Protein AF-A0A4Q4TUN4-F1 (afdb_monomer)

Solvent-accessible surface area (backbone atoms only — not comparable to full-atom values): 19970 Å² total; per-residue (Å²): 132,84,86,67,54,77,66,56,53,52,61,71,44,42,62,59,50,47,44,41,49,64,74,66,60,51,56,68,68,56,56,40,50,57,34,39,76,73,72,47,83,67,53,70,68,58,51,54,49,49,34,57,73,71,55,59,55,88,67,78,50,59,69,56,22,44,50,48,48,52,51,46,56,54,33,49,74,71,75,37,90,78,86,52,69,51,74,90,37,79,55,54,69,69,61,51,50,54,45,26,69,74,56,44,90,70,50,71,63,55,49,56,60,69,76,46,93,72,78,79,66,86,71,83,87,70,88,65,75,79,73,53,70,68,76,78,48,53,77,89,50,47,81,83,48,84,73,73,84,47,38,68,57,41,13,53,57,42,45,76,76,50,74,65,93,45,95,63,45,38,36,54,41,24,43,34,48,72,68,46,65,63,70,62,21,55,52,40,50,48,45,52,51,52,51,30,52,61,68,64,67,50,63,44,72,82,34,63,70,57,32,49,51,51,50,52,51,51,48,69,43,40,80,70,44,87,42,66,47,51,56,41,39,70,64,75,40,78,59,41,54,51,37,34,41,51,54,26,46,21,20,51,75,69,70,34,61,72,57,26,55,42,20,45,76,31,66,34,62,55,75,42,77,36,78,44,84,95,68,82,44,76,38,33,42,54,58,51,46,56,51,59,65,71,66,60,76,76,78,76,78,76,80,74,81,77,76,80,80,84,82,82,91,87,78,83,87,79,79,85,84,80,81,82,87,81,84,90,131

Secondary structure (DSSP, 8-state):
-----HHHHHHHHHHHHHIIIIIS---HHHHHHHHHHTT----HHHHHHHHHHTT--SS--HHHHHHHHHHHHHHHHTT-----EETTEEPPHHHHHHHHHHHS---HHHHHHHS---------------S-HHHHS-TTTTGGGTT--SHHHHHHHHHHHS--SSTTHHHHHHHHHHH--SHHHHHHHHHHHHHHHHTT-S-TTT-HHHHHHHHHHHHHHHTT-TTHHHHHHHH--HHHHHHHHHHHHHHHHTT-HHHHHHHHHTT--TT-EEEETTTTEEEEHHHHHHHHHHTSPPPPP-PPPPPPPPPP-------PPPPPPPPP-

Nearest PDB structures (foldseek):
  7tcd-assembly1_A  TM=2.423E-01  e=6.055E+00  synthetic construct
  3aqm-assembly1_B  TM=1.919E-01  e=6.961E+00  Escherichia coli DH1

Sequence (329 aa):
MANLSIDDNWDLYREAIRHAYLTQEKPLKDIRAFLNDAGFTVTVAQLEYKLKQWKFRRNLNKQAATYIDYQVKKRKRNGKESDCVLSGVRLPPSKIQRAINRHSFVSTVDSLKMQQDISFTPSHHVDTNTLAVTSLLPSTIHPTLRDIRGPSQLAAAIGIQMPESYGGENLAIAEALIQGNGNTAKLAALRMLLFQISNNLVDVEYNKDRATTIFEAFRGMATSNHEWPLMLSAMRDPTSESIINKVFAAAVIHNQSDIAISMLKAGASPNQRILLTWYYQAVTAAEAAAVTVNSVPEPEPKPKPKDPPVSDPAAEPSTPARPPRQRSA

Radius of gyration: 36.08 Å; Cα contacts (8 Å, |Δi|>4): 282; chains: 1; bounding box: 123×38×126 Å

Structure (mmCIF, N/CA/C/O backbone):
data_AF-A0A4Q4TUN4-F1
#
_entry.id   AF-A0A4Q4TUN4-F1
#
loop_
_atom_site.group_PDB
_atom_site.id
_atom_site.type_symbol
_atom_site.label_atom_id
_atom_site.label_alt_id
_atom_site.label_comp_id
_atom_site.label_asym_id
_atom_site.label_entity_id
_atom_site.label_seq_id
_atom_site.pdbx_PDB_ins_code
_atom_site.Cartn_x
_atom_site.Cartn_y
_atom_site.Cartn_z
_atom_site.occupancy
_atom_site.B_iso_or_equiv
_atom_site.auth_seq_id
_atom_site.auth_comp_id
_atom_site.auth_asym_id
_atom_site.auth_atom_id
_atom_site.pdbx_PDB_model_num
ATOM 1 N N . MET A 1 1 ? 33.581 -0.071 -52.197 1.00 40.06 1 MET A N 1
ATOM 2 C CA . MET A 1 1 ? 32.654 0.053 -51.053 1.00 40.06 1 MET A CA 1
ATOM 3 C C . MET A 1 1 ? 32.701 1.499 -50.596 1.00 40.06 1 MET A C 1
ATO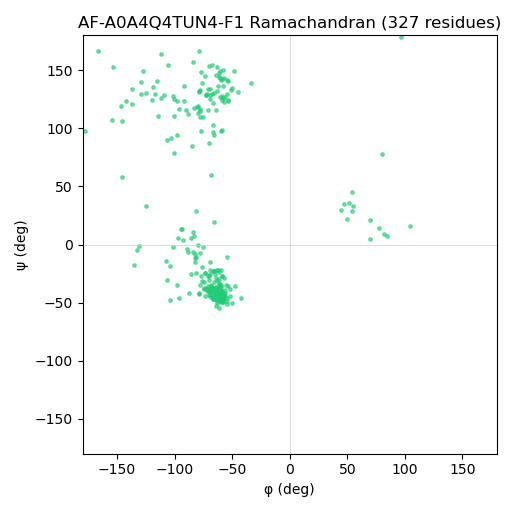M 5 O O . MET A 1 1 ? 33.800 2.006 -50.412 1.00 40.06 1 MET A O 1
ATOM 9 N N . ALA A 1 2 ? 31.564 2.195 -50.557 1.00 45.03 2 ALA A N 1
ATOM 10 C CA . ALA A 1 2 ? 31.529 3.609 -50.191 1.00 45.03 2 ALA A CA 1
ATOM 11 C C . ALA A 1 2 ? 31.862 3.768 -48.698 1.00 45.03 2 ALA A C 1
ATOM 13 O O . ALA A 1 2 ? 31.222 3.132 -47.864 1.00 45.03 2 ALA A O 1
ATOM 14 N N . ASN A 1 3 ? 32.861 4.594 -48.372 1.00 47.66 3 ASN A N 1
ATOM 15 C CA . ASN A 1 3 ? 33.121 5.033 -47.000 1.00 47.66 3 ASN A CA 1
ATOM 16 C C . ASN A 1 3 ? 31.989 5.982 -46.584 1.00 47.66 3 ASN A C 1
ATOM 18 O O . ASN A 1 3 ? 32.078 7.190 -46.795 1.00 47.66 3 ASN A O 1
ATOM 22 N N . LEU A 1 4 ? 30.901 5.415 -46.064 1.00 54.84 4 LEU A N 1
ATOM 23 C CA . LEU A 1 4 ? 29.835 6.162 -45.399 1.00 54.84 4 LEU A CA 1
ATOM 24 C C . LEU A 1 4 ? 30.409 6.887 -44.176 1.00 54.84 4 LEU A C 1
ATOM 26 O O . LEU A 1 4 ? 31.303 6.366 -43.500 1.00 54.84 4 LEU A O 1
ATOM 30 N N . SER A 1 5 ? 29.908 8.094 -43.904 1.00 66.31 5 SER A N 1
ATOM 31 C CA . SER A 1 5 ? 30.308 8.856 -42.723 1.00 66.31 5 SER A CA 1
ATOM 32 C C . SER A 1 5 ? 30.021 8.045 -41.456 1.00 66.31 5 SER A C 1
ATOM 34 O O . SER A 1 5 ? 29.085 7.245 -41.406 1.00 66.31 5 SER A O 1
ATOM 36 N N . ILE A 1 6 ? 30.814 8.248 -40.401 1.00 63.50 6 ILE A N 1
ATOM 37 C CA . ILE A 1 6 ? 30.640 7.543 -39.119 1.00 63.50 6 ILE A CA 1
ATOM 38 C C . ILE A 1 6 ? 29.208 7.707 -38.587 1.00 63.50 6 ILE A C 1
ATOM 40 O O . ILE A 1 6 ? 28.665 6.757 -38.025 1.00 63.50 6 ILE A O 1
ATOM 44 N N . ASP A 1 7 ? 28.584 8.871 -38.785 1.00 65.19 7 ASP A N 1
ATOM 45 C CA . ASP A 1 7 ? 27.197 9.106 -38.372 1.00 65.19 7 ASP A CA 1
ATOM 46 C C . ASP A 1 7 ? 26.159 8.420 -39.279 1.00 65.19 7 ASP A C 1
ATOM 48 O O . ASP A 1 7 ? 25.178 7.898 -38.750 1.00 65.19 7 ASP A O 1
ATOM 52 N N . ASP A 1 8 ? 26.419 8.275 -40.584 1.00 72.56 8 ASP A N 1
ATOM 53 C CA . ASP A 1 8 ? 25.537 7.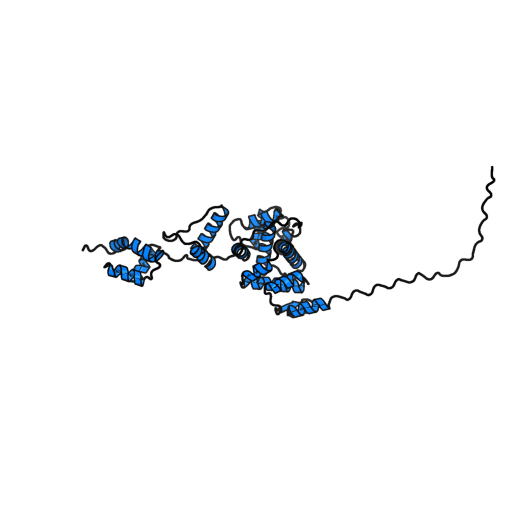533 -41.502 1.00 72.56 8 ASP A CA 1
ATOM 54 C C . ASP A 1 8 ? 25.466 6.042 -41.128 1.00 72.56 8 ASP A C 1
ATOM 56 O O . ASP A 1 8 ? 24.404 5.420 -41.178 1.00 72.56 8 ASP A O 1
ATOM 60 N N . ASN A 1 9 ? 26.588 5.466 -40.678 1.00 81.12 9 ASN A N 1
ATOM 61 C CA . ASN A 1 9 ? 26.630 4.086 -40.188 1.00 81.12 9 ASN A CA 1
ATOM 62 C C . ASN A 1 9 ? 25.821 3.905 -38.895 1.00 81.12 9 ASN A C 1
ATOM 64 O O . ASN A 1 9 ? 25.156 2.882 -38.714 1.00 81.12 9 ASN A O 1
ATOM 68 N N . TRP A 1 10 ? 25.840 4.888 -37.989 1.00 85.31 10 TRP A N 1
ATOM 69 C CA . TRP A 1 10 ? 25.040 4.819 -36.765 1.00 85.31 10 TRP A CA 1
ATOM 70 C C . TRP A 1 10 ? 23.542 4.817 -37.055 1.00 85.31 10 TRP A C 1
ATOM 72 O O . TRP A 1 10 ? 22.818 4.078 -36.387 1.00 85.31 10 TRP A O 1
ATOM 82 N N . ASP A 1 11 ? 23.087 5.604 -38.030 1.00 83.94 11 ASP A N 1
ATOM 83 C CA . ASP A 1 11 ? 21.680 5.638 -38.430 1.00 83.94 11 ASP A CA 1
ATOM 84 C C . ASP A 1 11 ? 21.266 4.375 -39.194 1.00 83.94 11 ASP A C 1
ATOM 86 O O . ASP A 1 11 ? 20.199 3.825 -38.910 1.00 83.94 11 ASP A O 1
ATOM 90 N N . LEU A 1 12 ? 22.139 3.841 -40.058 1.00 86.69 12 LEU A N 1
ATOM 91 C CA . LEU A 1 12 ? 21.913 2.579 -40.770 1.00 86.69 12 LEU A CA 1
ATOM 92 C C . LEU A 1 12 ? 21.674 1.405 -39.806 1.00 86.69 12 LEU A C 1
ATOM 94 O O . LEU 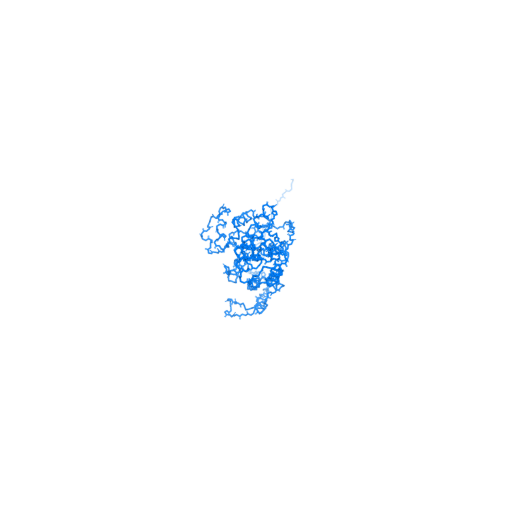A 1 12 ? 20.727 0.636 -39.971 1.00 86.69 12 LEU A O 1
ATOM 98 N N . TYR A 1 13 ? 22.507 1.278 -38.768 1.00 88.12 13 TYR A N 1
ATOM 99 C CA . TYR A 1 13 ? 22.409 0.180 -37.801 1.00 88.12 13 TYR A CA 1
ATOM 100 C C . TYR A 1 13 ? 21.494 0.477 -36.608 1.00 88.12 13 TYR A C 1
ATOM 102 O O . TYR A 1 13 ? 21.267 -0.410 -35.781 1.00 88.12 13 TYR A O 1
ATOM 110 N N . ARG A 1 14 ? 20.935 1.689 -36.496 1.00 87.88 14 ARG A N 1
ATOM 111 C CA . ARG A 1 14 ? 20.157 2.124 -35.326 1.00 87.88 14 ARG A CA 1
ATOM 112 C C . ARG A 1 14 ? 19.012 1.177 -34.986 1.00 87.88 14 ARG A C 1
ATOM 114 O O . ARG A 1 14 ? 18.838 0.825 -33.819 1.00 87.88 14 ARG A O 1
ATOM 121 N N . GLU A 1 15 ? 18.245 0.752 -35.987 1.00 85.44 15 GLU A N 1
ATOM 122 C CA . GLU A 1 15 ? 17.080 -0.116 -35.781 1.00 85.44 15 GLU A CA 1
ATOM 123 C C . GLU A 1 15 ? 17.485 -1.562 -35.464 1.00 85.44 15 GLU A C 1
ATOM 125 O O . GLU A 1 15 ? 16.914 -2.188 -34.569 1.00 85.44 15 GLU A O 1
ATOM 130 N N . ALA A 1 16 ? 18.541 -2.067 -36.107 1.00 87.25 16 ALA A N 1
ATOM 131 C CA . ALA A 1 16 ? 19.109 -3.377 -35.794 1.00 87.25 16 ALA A CA 1
ATOM 132 C C . ALA A 1 16 ? 19.641 -3.424 -34.350 1.00 87.25 16 ALA A C 1
ATOM 134 O O . ALA A 1 16 ? 19.342 -4.359 -33.601 1.00 87.25 16 ALA A O 1
ATOM 135 N N . ILE A 1 17 ? 20.355 -2.374 -33.925 1.00 90.00 17 ILE A N 1
ATOM 136 C CA . ILE A 1 17 ? 20.823 -2.202 -32.545 1.00 90.00 17 ILE A CA 1
ATOM 137 C C . ILE A 1 17 ? 19.628 -2.114 -31.595 1.00 90.00 17 ILE A C 1
ATOM 139 O O . ILE A 1 17 ? 19.641 -2.766 -30.552 1.00 90.00 17 ILE A O 1
ATOM 143 N N . ARG A 1 18 ? 18.573 -1.361 -31.943 1.00 87.69 18 ARG A N 1
ATOM 144 C CA . ARG A 1 18 ? 17.351 -1.249 -31.132 1.00 87.69 18 ARG A CA 1
ATOM 145 C C . ARG A 1 18 ? 16.706 -2.614 -30.904 1.00 87.69 18 ARG A C 1
ATOM 147 O O . ARG A 1 18 ? 16.430 -2.964 -29.757 1.00 87.69 18 ARG A O 1
ATOM 154 N N . HIS A 1 19 ? 16.510 -3.394 -31.965 1.00 85.50 19 HIS A N 1
ATOM 155 C CA . HIS A 1 19 ? 15.894 -4.716 -31.889 1.00 85.50 19 HIS A CA 1
ATOM 156 C C . HIS A 1 19 ? 16.757 -5.711 -31.093 1.00 85.50 19 HIS A C 1
ATOM 158 O O . HIS A 1 19 ? 16.263 -6.378 -30.180 1.00 85.50 19 HIS A O 1
ATOM 164 N N . ALA A 1 20 ? 18.063 -5.769 -31.366 1.00 86.88 20 ALA A N 1
ATOM 165 C CA . ALA A 1 20 ? 18.985 -6.637 -30.633 1.00 86.88 20 ALA A CA 1
ATOM 166 C C . ALA A 1 20 ? 19.083 -6.253 -29.144 1.00 86.88 20 ALA A C 1
ATOM 168 O O . ALA A 1 20 ? 19.130 -7.120 -28.268 1.00 86.88 20 ALA A O 1
ATOM 169 N N . TYR A 1 21 ? 19.076 -4.951 -28.844 1.00 87.56 21 TYR A N 1
ATOM 170 C CA . TYR A 1 21 ? 19.228 -4.444 -27.488 1.00 87.56 21 TYR A CA 1
ATOM 171 C C . TYR A 1 21 ? 17.944 -4.526 -26.656 1.00 87.56 21 TYR A C 1
ATOM 173 O O . TYR A 1 21 ? 18.035 -4.860 -25.476 1.00 87.56 21 TYR A O 1
ATOM 181 N N . LEU A 1 22 ? 16.774 -4.200 -27.211 1.00 84.50 22 LEU A N 1
ATOM 182 C CA . LEU A 1 22 ? 15.520 -4.108 -26.449 1.00 84.50 22 LEU A CA 1
ATOM 183 C C . LEU A 1 22 ? 14.653 -5.366 -26.544 1.00 84.50 22 LEU A C 1
ATOM 185 O O . LEU A 1 22 ? 14.008 -5.710 -25.558 1.00 84.50 22 LEU A O 1
ATOM 189 N N . THR A 1 23 ? 14.640 -6.040 -27.698 1.00 81.94 23 THR A N 1
ATOM 190 C CA . THR A 1 23 ? 13.750 -7.183 -27.966 1.00 81.94 23 THR A CA 1
ATOM 191 C C . THR A 1 23 ? 14.446 -8.514 -27.703 1.00 81.94 23 THR A C 1
ATOM 193 O O . THR A 1 23 ? 13.885 -9.380 -27.045 1.00 81.94 23 THR A O 1
ATOM 196 N N . GLN A 1 24 ? 15.684 -8.673 -28.184 1.00 83.19 24 GLN A N 1
ATOM 197 C CA . GLN A 1 24 ? 16.470 -9.903 -27.991 1.00 83.19 24 GLN A CA 1
ATOM 198 C C . GLN A 1 24 ? 17.289 -9.899 -26.688 1.00 83.19 24 GLN A C 1
ATOM 200 O O . GLN A 1 24 ? 17.941 -10.887 -26.375 1.00 83.19 24 GLN A O 1
ATOM 205 N N . GLU A 1 25 ? 17.306 -8.775 -25.961 1.00 83.31 25 GLU A N 1
ATOM 206 C CA . GLU A 1 25 ? 18.058 -8.553 -24.714 1.00 83.31 25 GLU A CA 1
ATOM 207 C C . GLU A 1 25 ? 19.562 -8.944 -24.764 1.00 83.31 25 GLU A C 1
ATOM 209 O O . GLU A 1 25 ? 20.207 -9.078 -23.721 1.00 83.31 25 GLU A O 1
ATOM 214 N N . LYS A 1 26 ? 20.176 -9.009 -25.958 1.00 86.31 26 LYS A N 1
ATOM 215 C CA . LYS A 1 26 ? 21.571 -9.453 -26.164 1.00 86.31 26 LYS A CA 1
ATOM 216 C C . LYS A 1 26 ? 22.593 -8.597 -25.407 1.00 86.31 26 LYS A C 1
ATOM 218 O O . LYS A 1 26 ? 22.427 -7.376 -25.347 1.00 86.31 26 LYS A O 1
ATOM 223 N N . PRO A 1 27 ? 23.662 -9.167 -24.831 1.00 90.31 27 PRO A N 1
ATOM 224 C CA . PRO A 1 27 ? 24.691 -8.373 -24.170 1.00 90.31 27 PRO A CA 1
ATOM 225 C C . PRO A 1 27 ? 25.400 -7.450 -25.174 1.00 90.31 27 PRO A C 1
ATOM 227 O O . PRO A 1 27 ? 25.505 -7.745 -26.362 1.00 90.31 27 PRO A O 1
ATOM 230 N N . LEU A 1 28 ? 25.928 -6.321 -24.688 1.00 89.69 28 LEU A N 1
ATOM 231 C CA . LEU A 1 28 ? 26.588 -5.316 -25.538 1.00 89.69 28 LEU A CA 1
ATOM 232 C C . LEU A 1 28 ? 27.788 -5.879 -26.316 1.00 89.69 28 LEU A C 1
ATOM 234 O O . LEU A 1 28 ? 28.109 -5.380 -27.391 1.00 89.69 28 LEU A O 1
ATOM 238 N N . LYS A 1 29 ? 28.432 -6.928 -25.788 1.00 90.25 29 LYS A N 1
ATOM 239 C CA . LYS A 1 29 ? 29.529 -7.640 -26.456 1.00 90.25 29 LYS A CA 1
ATOM 240 C C . LYS A 1 29 ? 29.068 -8.324 -27.747 1.00 90.25 29 LYS A C 1
ATOM 242 O O . LYS A 1 29 ? 29.757 -8.205 -28.753 1.00 90.25 29 LYS A O 1
ATOM 247 N N . ASP A 1 30 ? 27.891 -8.940 -27.738 1.00 89.56 30 ASP A N 1
ATOM 248 C CA . ASP A 1 30 ? 27.343 -9.650 -28.900 1.00 89.56 30 ASP A CA 1
ATOM 249 C C . ASP A 1 30 ? 26.839 -8.665 -29.955 1.00 89.56 30 ASP A C 1
ATOM 251 O O . ASP A 1 30 ? 27.023 -8.878 -31.149 1.00 89.56 30 ASP A O 1
ATOM 255 N N . ILE A 1 31 ? 26.249 -7.546 -29.519 1.00 89.62 31 ILE A N 1
ATOM 256 C CA . ILE A 1 31 ? 25.855 -6.456 -30.424 1.00 89.62 31 ILE A CA 1
ATOM 257 C C . ILE A 1 31 ? 27.099 -5.856 -31.086 1.00 89.62 31 ILE A C 1
ATOM 259 O O . ILE A 1 31 ? 27.094 -5.593 -32.282 1.00 89.62 31 ILE A O 1
ATOM 263 N N . ARG A 1 32 ? 28.187 -5.683 -30.331 1.00 91.25 32 ARG A N 1
ATOM 264 C CA . ARG A 1 32 ? 29.468 -5.229 -30.877 1.00 91.25 32 ARG A CA 1
ATOM 265 C C . ARG A 1 32 ? 30.053 -6.225 -31.879 1.00 91.25 32 ARG A C 1
ATOM 267 O O . ARG A 1 32 ? 30.520 -5.786 -32.920 1.00 91.25 32 ARG A O 1
ATOM 274 N N . ALA A 1 33 ? 30.046 -7.523 -31.573 1.00 88.69 33 ALA A N 1
ATOM 275 C CA . ALA A 1 33 ? 30.522 -8.552 -32.498 1.00 88.69 33 ALA A CA 1
ATOM 276 C C . ALA A 1 33 ? 29.739 -8.496 -33.818 1.00 88.69 33 ALA A C 1
ATOM 278 O O . ALA A 1 33 ? 30.341 -8.356 -34.873 1.00 88.69 33 ALA A O 1
ATOM 279 N N . PHE A 1 34 ? 28.407 -8.425 -33.734 1.00 88.44 34 PHE A N 1
ATOM 280 C CA . PHE A 1 34 ? 27.531 -8.259 -34.894 1.00 88.44 34 PHE A CA 1
ATOM 281 C C . PHE A 1 34 ? 27.854 -7.010 -35.736 1.00 88.44 34 PHE A C 1
ATOM 283 O O . PHE A 1 34 ? 27.854 -7.080 -36.961 1.00 88.44 34 PHE A O 1
ATOM 290 N N . LEU A 1 35 ? 28.148 -5.868 -35.102 1.00 87.00 35 LEU A N 1
ATOM 291 C CA . LEU A 1 35 ? 28.524 -4.643 -35.821 1.00 87.00 35 LEU A CA 1
ATOM 292 C C . LEU A 1 35 ? 29.920 -4.746 -36.453 1.00 87.00 35 LEU A C 1
ATOM 294 O O . LEU A 1 35 ? 30.104 -4.297 -37.582 1.00 87.00 35 LEU A O 1
ATOM 298 N N . ASN A 1 36 ? 30.878 -5.376 -35.767 1.00 87.56 36 ASN A N 1
ATOM 299 C CA . ASN A 1 36 ? 32.221 -5.610 -36.302 1.00 87.56 36 ASN A CA 1
ATOM 300 C C . ASN A 1 36 ? 32.185 -6.543 -37.523 1.00 87.56 36 ASN A C 1
ATOM 302 O O . ASN A 1 36 ? 32.849 -6.256 -38.516 1.00 87.56 36 ASN A O 1
ATOM 306 N N . ASP A 1 37 ? 31.388 -7.614 -37.469 1.00 86.44 37 ASP A N 1
ATOM 307 C CA . ASP A 1 37 ? 31.212 -8.564 -38.576 1.00 86.44 37 ASP A CA 1
ATOM 308 C C . ASP A 1 37 ? 30.592 -7.886 -39.809 1.00 86.44 37 ASP A C 1
ATOM 310 O O . ASP A 1 37 ? 30.897 -8.238 -40.946 1.00 86.44 37 ASP A O 1
ATOM 314 N N . ALA A 1 38 ? 29.768 -6.857 -39.590 1.00 82.81 38 ALA A N 1
ATOM 315 C CA . ALA A 1 38 ? 29.188 -6.016 -40.634 1.00 82.81 38 ALA A CA 1
ATOM 316 C C . ALA A 1 38 ? 30.127 -4.885 -41.120 1.00 82.81 38 ALA A C 1
ATOM 318 O O . ALA A 1 38 ? 29.710 -4.016 -41.888 1.00 82.81 38 ALA A O 1
ATOM 319 N N . GLY A 1 39 ? 31.389 -4.869 -40.673 1.00 83.69 39 GLY A N 1
ATOM 320 C CA . GLY A 1 39 ? 32.400 -3.879 -41.060 1.00 83.69 39 GLY A CA 1
ATOM 321 C C . GLY A 1 39 ? 32.334 -2.552 -40.292 1.00 83.69 39 GLY A C 1
ATOM 322 O O . GLY A 1 39 ? 33.035 -1.607 -40.653 1.00 83.69 39 GLY A O 1
ATOM 323 N N . PHE A 1 40 ? 31.523 -2.459 -39.232 1.00 85.81 40 PHE A N 1
ATOM 324 C CA . PHE A 1 40 ? 31.387 -1.267 -38.394 1.00 85.81 40 PHE A CA 1
ATOM 325 C C . PHE A 1 40 ? 32.059 -1.450 -37.028 1.00 85.81 40 PHE A C 1
ATOM 327 O O . PHE A 1 40 ? 31.451 -1.882 -36.046 1.00 85.81 40 PHE A O 1
ATOM 334 N N . THR A 1 41 ? 33.339 -1.086 -36.958 1.00 86.50 41 THR A N 1
ATOM 335 C CA . THR A 1 41 ? 34.141 -1.246 -35.741 1.00 86.50 41 THR A CA 1
ATOM 336 C C . THR A 1 41 ? 33.783 -0.203 -34.686 1.00 86.50 41 THR A C 1
ATOM 338 O O . THR A 1 41 ? 34.137 0.969 -34.809 1.00 86.50 41 THR A O 1
ATOM 341 N N . VAL A 1 42 ? 33.139 -0.641 -33.601 1.00 87.62 42 VAL A 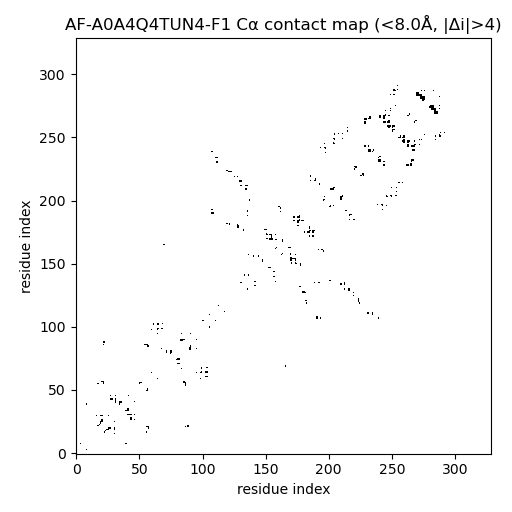N 1
ATOM 342 C CA . VAL A 1 42 ? 32.776 0.222 -32.465 1.00 87.62 42 VAL A CA 1
ATOM 343 C C . VAL A 1 42 ? 33.258 -0.330 -31.130 1.00 87.62 42 VAL A C 1
ATOM 345 O O . VAL A 1 42 ? 33.362 -1.540 -30.906 1.00 87.62 42 VAL A O 1
ATOM 348 N N . THR A 1 43 ? 33.556 0.576 -30.203 1.00 89.44 43 THR A N 1
ATOM 349 C CA . THR A 1 43 ? 33.838 0.228 -28.806 1.00 89.44 43 THR A CA 1
ATOM 350 C C . THR A 1 43 ? 32.543 0.086 -28.006 1.00 89.44 43 THR A C 1
ATOM 352 O O . THR A 1 43 ? 31.512 0.672 -28.340 1.00 89.44 43 THR A O 1
ATOM 355 N N . VAL A 1 44 ? 32.597 -0.660 -26.898 1.00 88.00 44 VAL A N 1
ATOM 356 C CA . VAL A 1 44 ? 31.446 -0.795 -25.986 1.00 88.00 44 VAL A CA 1
ATOM 357 C C . VAL A 1 44 ? 31.028 0.572 -25.431 1.00 88.00 44 VAL A C 1
ATOM 359 O O . VAL A 1 44 ? 29.841 0.868 -25.395 1.00 88.00 44 VAL A O 1
ATOM 362 N N . ALA A 1 45 ? 31.989 1.442 -25.102 1.00 88.06 45 ALA A N 1
ATOM 363 C CA . ALA A 1 45 ? 31.717 2.789 -24.596 1.00 88.06 45 ALA A CA 1
ATOM 364 C C . ALA A 1 45 ? 30.983 3.676 -25.620 1.00 88.06 45 ALA A C 1
ATOM 366 O O . ALA A 1 45 ? 30.057 4.403 -25.262 1.00 88.06 45 ALA A O 1
ATOM 367 N N . GLN A 1 46 ? 31.346 3.595 -26.906 1.00 89.00 46 GLN A N 1
ATOM 368 C CA . GLN A 1 46 ? 30.630 4.310 -27.971 1.00 89.00 46 GLN A CA 1
ATOM 369 C C . GLN A 1 46 ? 29.200 3.788 -28.141 1.00 89.00 46 GLN A C 1
ATOM 371 O O . GLN A 1 46 ? 28.270 4.582 -28.292 1.00 89.00 46 GLN A O 1
ATOM 376 N N . LEU A 1 47 ? 29.013 2.466 -28.068 1.00 89.12 47 LEU A N 1
ATOM 377 C CA . LEU A 1 47 ? 27.690 1.848 -28.123 1.00 89.12 47 LEU A CA 1
ATOM 378 C C . LEU A 1 47 ? 26.826 2.280 -26.927 1.00 89.12 47 LEU A C 1
ATOM 380 O O . LEU A 1 47 ? 25.687 2.698 -27.117 1.00 89.12 47 LEU A O 1
ATOM 384 N N . GLU A 1 48 ? 27.366 2.267 -25.706 1.00 89.06 48 GLU A N 1
ATOM 385 C CA . GLU A 1 48 ? 26.682 2.766 -24.503 1.00 89.06 48 GLU A CA 1
ATOM 386 C C . GLU A 1 48 ? 26.303 4.245 -24.623 1.00 89.06 48 GLU A C 1
ATOM 388 O O . GLU A 1 48 ? 25.179 4.633 -24.288 1.00 89.06 48 GLU A O 1
ATOM 393 N N . TYR A 1 49 ? 27.215 5.070 -25.145 1.00 90.62 49 TYR A N 1
ATOM 394 C CA . TYR A 1 49 ? 26.956 6.483 -25.390 1.00 90.62 49 TYR A CA 1
ATOM 395 C C . TYR A 1 49 ? 25.798 6.679 -26.375 1.00 90.62 49 TYR A C 1
ATOM 397 O O . TYR A 1 49 ? 24.861 7.419 -26.068 1.00 90.62 49 TYR A O 1
ATOM 405 N N . LYS A 1 50 ? 25.798 5.982 -27.520 1.00 89.94 50 LYS A N 1
ATOM 406 C CA . LYS A 1 50 ? 24.714 6.080 -28.512 1.00 89.94 50 LYS A CA 1
ATOM 407 C C . LYS A 1 50 ? 23.389 5.533 -27.968 1.00 89.94 50 LYS A C 1
ATOM 409 O O . LYS A 1 50 ? 22.365 6.187 -28.139 1.00 89.94 50 LYS A O 1
ATOM 414 N N . LEU A 1 51 ? 23.389 4.435 -27.205 1.00 89.94 51 LEU A N 1
ATOM 415 C CA . LEU A 1 51 ? 22.186 3.937 -26.515 1.00 89.94 51 LEU A CA 1
ATOM 416 C C . LEU A 1 51 ? 21.605 4.974 -25.538 1.00 89.94 51 LEU A C 1
ATOM 418 O O . LEU A 1 51 ? 20.385 5.158 -25.476 1.00 89.94 51 LEU A O 1
ATOM 422 N N . LYS A 1 52 ? 22.466 5.698 -24.809 1.00 87.31 52 LYS A N 1
ATOM 423 C CA . LYS A 1 52 ? 22.059 6.792 -23.916 1.00 87.31 52 LYS A CA 1
ATOM 424 C C . LYS A 1 52 ? 21.490 7.980 -24.696 1.00 87.31 52 LYS A C 1
ATOM 426 O O . LYS A 1 52 ? 20.433 8.483 -24.311 1.00 87.31 52 LYS A O 1
ATOM 431 N N . GLN A 1 53 ? 22.148 8.391 -25.783 1.00 87.62 53 GLN A N 1
ATOM 432 C CA . GLN A 1 53 ? 21.694 9.469 -26.674 1.00 87.62 53 GLN A CA 1
ATOM 433 C C . GLN A 1 53 ? 20.327 9.152 -27.293 1.00 87.62 53 GLN A C 1
ATOM 435 O O . GLN A 1 53 ? 19.410 9.968 -27.236 1.00 87.62 53 GLN A O 1
ATOM 440 N N . TRP A 1 54 ? 20.139 7.926 -27.784 1.00 88.06 54 TRP A N 1
ATOM 441 C CA . TRP A 1 54 ? 18.869 7.454 -28.341 1.00 88.06 54 TRP A CA 1
ATOM 442 C C . TRP A 1 54 ? 17.801 7.142 -27.287 1.00 88.06 54 TRP A C 1
ATOM 444 O O . TRP A 1 54 ? 16.673 6.793 -27.637 1.00 88.06 54 TRP A O 1
ATOM 454 N N . LYS A 1 55 ? 18.129 7.273 -25.994 1.00 85.12 55 LYS A N 1
ATOM 455 C CA . LYS A 1 55 ? 17.248 6.965 -24.858 1.00 85.12 55 LYS A CA 1
ATOM 456 C C . LYS A 1 55 ? 16.700 5.530 -24.912 1.00 85.12 55 LYS A C 1
ATOM 458 O O . LYS A 1 55 ? 15.580 5.269 -24.465 1.00 85.12 55 LYS A O 1
ATOM 463 N N . PHE A 1 56 ? 17.487 4.586 -25.428 1.00 86.94 56 PHE A N 1
ATOM 464 C CA . PHE A 1 56 ? 17.152 3.165 -25.412 1.00 86.94 56 PHE A CA 1
ATOM 465 C C . PHE A 1 56 ? 17.426 2.609 -24.019 1.00 86.94 56 PHE A C 1
ATOM 467 O O . PHE A 1 56 ? 18.569 2.515 -23.577 1.00 86.94 56 PHE A O 1
ATOM 474 N N . ARG A 1 57 ? 16.357 2.278 -23.291 1.00 81.38 57 ARG A N 1
ATOM 475 C CA . ARG A 1 57 ? 16.436 1.785 -21.915 1.00 81.38 57 ARG A CA 1
ATOM 476 C C . ARG A 1 57 ? 15.717 0.450 -21.808 1.00 81.38 57 ARG A C 1
ATOM 478 O O . ARG A 1 57 ? 14.564 0.336 -22.200 1.00 81.38 57 ARG A O 1
ATOM 485 N N . ARG A 1 58 ? 16.384 -0.542 -21.213 1.00 78.25 58 ARG A N 1
ATOM 486 C CA . ARG A 1 58 ? 15.778 -1.853 -20.903 1.00 78.25 58 ARG A CA 1
ATOM 487 C C . ARG A 1 58 ? 14.891 -1.823 -19.669 1.00 78.25 58 ARG A C 1
ATOM 489 O O . ARG A 1 58 ? 13.901 -2.546 -19.587 1.00 78.25 58 ARG A O 1
ATOM 496 N N . ASN A 1 59 ? 15.302 -1.013 -18.698 1.00 76.69 59 ASN A N 1
ATOM 497 C CA . ASN A 1 59 ? 14.748 -1.013 -17.358 1.00 76.69 59 ASN A CA 1
ATOM 498 C C . ASN A 1 59 ? 14.061 0.316 -17.065 1.00 76.69 59 ASN A C 1
ATOM 500 O O . ASN A 1 59 ? 14.555 1.391 -17.421 1.00 76.69 59 ASN A O 1
ATOM 504 N N . LEU A 1 60 ? 12.934 0.218 -16.369 1.00 77.81 60 LEU A N 1
ATOM 505 C CA . LEU A 1 60 ? 12.256 1.359 -15.778 1.00 77.81 60 LEU A CA 1
ATOM 506 C C . LEU A 1 60 ? 13.072 1.848 -14.580 1.00 77.81 60 LEU A C 1
ATOM 508 O O . LEU A 1 60 ? 13.463 1.057 -13.723 1.00 77.81 60 LEU A O 1
ATOM 512 N N . ASN A 1 61 ? 13.345 3.151 -14.532 1.00 79.88 61 ASN A N 1
ATOM 513 C CA . ASN A 1 61 ? 13.903 3.773 -13.335 1.00 79.88 61 ASN A CA 1
ATOM 514 C C . ASN A 1 61 ? 12.789 4.000 -12.295 1.00 79.88 61 ASN A C 1
ATOM 516 O O . ASN A 1 61 ? 11.606 3.931 -12.631 1.00 79.88 61 ASN A O 1
ATOM 520 N N . LYS A 1 62 ? 13.162 4.301 -11.043 1.00 74.94 62 LYS A N 1
ATOM 521 C CA . LYS A 1 62 ? 12.211 4.512 -9.935 1.00 74.94 62 LYS A CA 1
ATOM 522 C C . LYS A 1 62 ? 11.093 5.495 -10.306 1.00 74.94 62 LYS A C 1
ATOM 524 O O . LYS A 1 62 ? 9.925 5.157 -10.185 1.00 74.94 62 LYS A O 1
ATOM 529 N N . GLN A 1 63 ? 11.449 6.668 -10.833 1.00 74.56 63 GLN A N 1
ATOM 530 C CA . GLN A 1 63 ? 10.485 7.709 -11.216 1.00 74.56 63 GLN A CA 1
ATOM 531 C C . GLN A 1 63 ? 9.509 7.247 -12.311 1.00 74.56 63 GLN A C 1
ATOM 533 O O . GLN A 1 63 ? 8.308 7.471 -12.189 1.00 74.56 63 GLN A O 1
ATOM 538 N N . ALA A 1 64 ? 9.996 6.572 -13.358 1.00 78.75 64 ALA A N 1
ATOM 539 C CA . ALA A 1 64 ? 9.145 6.050 -14.424 1.00 78.75 64 ALA A CA 1
ATOM 540 C C . ALA A 1 64 ? 8.247 4.912 -13.926 1.00 78.75 64 ALA A C 1
ATOM 542 O O . ALA A 1 64 ? 7.084 4.861 -14.305 1.00 78.75 64 ALA A O 1
ATOM 543 N N . ALA A 1 65 ? 8.755 4.033 -13.056 1.00 79.12 65 ALA A N 1
ATOM 544 C CA . ALA A 1 65 ? 7.959 2.972 -12.446 1.00 79.12 65 ALA A CA 1
ATOM 545 C C . ALA A 1 65 ? 6.823 3.547 -11.582 1.00 79.12 65 ALA A C 1
ATOM 547 O O . ALA A 1 65 ? 5.678 3.139 -11.751 1.00 79.12 65 ALA A O 1
ATOM 548 N N . THR A 1 66 ? 7.106 4.541 -10.731 1.00 75.88 66 THR A N 1
ATOM 549 C CA . THR A 1 66 ? 6.087 5.232 -9.921 1.00 75.88 66 THR A CA 1
ATOM 550 C C . THR A 1 66 ? 5.048 5.945 -10.791 1.00 75.88 66 THR A C 1
ATOM 552 O O . THR A 1 66 ? 3.852 5.862 -10.525 1.00 75.88 66 THR A O 1
ATOM 555 N N . TYR A 1 67 ? 5.482 6.618 -11.861 1.00 81.25 67 TYR A N 1
ATOM 556 C CA . TYR A 1 67 ? 4.564 7.282 -12.788 1.00 81.25 67 TYR A CA 1
ATOM 557 C C . TYR A 1 67 ? 3.661 6.284 -13.524 1.00 81.25 67 TYR A C 1
ATOM 559 O O . TYR A 1 67 ? 2.453 6.503 -13.628 1.00 81.25 67 TYR A O 1
ATOM 567 N N . ILE A 1 68 ? 4.232 5.180 -14.015 1.00 83.12 68 ILE A N 1
ATOM 568 C CA . ILE A 1 68 ? 3.479 4.114 -14.681 1.00 83.12 68 ILE A CA 1
ATOM 569 C C . ILE A 1 68 ? 2.473 3.490 -13.717 1.00 83.12 68 ILE A C 1
ATOM 571 O O . ILE A 1 68 ? 1.316 3.343 -14.098 1.00 83.12 68 ILE A O 1
ATOM 575 N N . ASP A 1 69 ? 2.871 3.189 -12.478 1.00 79.44 69 ASP A N 1
ATOM 576 C CA . ASP A 1 69 ? 1.966 2.668 -11.448 1.00 79.44 69 ASP A CA 1
ATOM 577 C C . ASP A 1 69 ? 0.748 3.580 -11.257 1.00 79.44 69 ASP A C 1
ATOM 579 O O . ASP A 1 69 ? -0.400 3.145 -11.383 1.00 79.44 69 ASP A O 1
ATOM 583 N N . TYR A 1 70 ? 0.992 4.880 -11.064 1.00 79.25 70 TYR A N 1
ATOM 584 C CA . TYR A 1 70 ? -0.071 5.873 -10.936 1.00 79.25 70 TYR A CA 1
ATOM 585 C C . TYR A 1 70 ? -0.999 5.896 -12.163 1.00 79.25 70 TYR A C 1
ATOM 587 O O . TYR A 1 70 ? -2.224 5.872 -12.012 1.00 79.25 70 TYR A O 1
ATOM 595 N N . GLN A 1 71 ? -0.446 5.919 -13.382 1.00 83.88 71 GLN A N 1
ATOM 596 C CA . GLN A 1 71 ? -1.243 5.981 -14.613 1.00 83.88 71 GLN A CA 1
ATOM 597 C C . GLN A 1 71 ? -2.055 4.707 -14.851 1.00 83.88 71 GLN A C 1
ATOM 599 O O . GLN A 1 71 ? -3.239 4.796 -15.180 1.00 83.88 71 GLN A O 1
ATOM 604 N N . VAL A 1 72 ? -1.458 3.533 -14.644 1.00 84.56 72 VAL A N 1
ATOM 605 C CA . VAL A 1 72 ? -2.138 2.238 -14.781 1.00 84.56 72 VAL A CA 1
ATOM 606 C C . VAL A 1 72 ? -3.284 2.143 -13.771 1.00 84.56 72 VAL A C 1
ATOM 608 O O . VAL A 1 72 ? -4.416 1.857 -14.161 1.00 84.56 72 VAL A O 1
ATOM 611 N N . LYS A 1 73 ? -3.045 2.487 -12.497 1.00 79.12 73 LYS A N 1
ATOM 612 C CA . LYS A 1 73 ? -4.089 2.524 -11.455 1.00 79.12 73 LYS A CA 1
ATOM 613 C C . LYS A 1 73 ? -5.196 3.531 -11.774 1.00 79.12 73 LYS A C 1
ATOM 615 O O . LYS A 1 73 ? -6.376 3.240 -11.580 1.00 79.12 73 LYS A O 1
ATOM 620 N N . LYS A 1 74 ? -4.854 4.726 -12.267 1.00 78.75 74 LYS A N 1
ATOM 621 C CA . LYS A 1 74 ? -5.834 5.748 -12.680 1.00 78.75 74 LYS A CA 1
ATOM 622 C C . LYS A 1 74 ? -6.708 5.259 -13.837 1.00 78.75 74 LYS A C 1
ATOM 624 O O . LYS A 1 74 ? -7.923 5.417 -13.792 1.00 78.75 74 LYS A O 1
ATOM 629 N N . ARG A 1 75 ? -6.113 4.642 -14.858 1.00 81.88 75 ARG A N 1
ATOM 630 C CA . ARG A 1 75 ? -6.840 4.136 -16.030 1.00 81.88 75 ARG A CA 1
ATOM 631 C C . ARG A 1 75 ? -7.715 2.930 -15.702 1.00 81.88 75 ARG A C 1
ATOM 633 O O . ARG A 1 75 ? -8.861 2.915 -16.139 1.00 81.88 75 ARG A O 1
ATOM 640 N N . LYS A 1 76 ? -7.234 2.007 -14.860 1.00 81.81 76 LYS A N 1
ATOM 641 C CA . LYS A 1 76 ? -8.019 0.863 -14.368 1.00 81.81 76 LYS A CA 1
ATOM 642 C C . LYS A 1 76 ? -9.293 1.316 -13.650 1.00 81.81 76 LYS A C 1
ATOM 644 O O . LYS A 1 76 ? -10.359 0.782 -13.923 1.00 81.81 76 LYS A O 1
ATOM 649 N N . ARG A 1 77 ? -9.206 2.348 -12.799 1.00 72.75 77 ARG A N 1
ATOM 650 C CA . ARG A 1 77 ? -10.381 2.950 -12.134 1.00 72.75 77 ARG A CA 1
ATOM 651 C C . ARG A 1 77 ? -11.391 3.543 -13.114 1.00 72.75 77 ARG A C 1
ATOM 653 O O . ARG A 1 77 ? -12.585 3.463 -12.876 1.00 72.75 77 ARG A O 1
ATOM 660 N N . ASN A 1 78 ? -10.914 4.076 -14.233 1.00 77.38 78 ASN A N 1
ATOM 661 C CA . ASN A 1 78 ? -11.762 4.596 -15.304 1.00 77.38 78 ASN A CA 1
ATOM 662 C C . ASN A 1 78 ? -12.248 3.500 -16.276 1.00 77.38 78 ASN A C 1
ATOM 664 O O . ASN A 1 78 ? -12.735 3.837 -17.353 1.00 77.38 78 ASN A O 1
ATOM 668 N N . GLY A 1 79 ? -12.051 2.213 -15.955 1.00 78.19 79 GLY A N 1
ATOM 669 C CA . GLY A 1 79 ? -12.446 1.083 -16.801 1.00 78.19 79 GLY A CA 1
ATOM 670 C C . GLY A 1 79 ? -11.628 0.937 -18.088 1.00 78.19 79 GLY A C 1
ATOM 671 O O . GLY A 1 79 ? -12.102 0.341 -19.048 1.00 78.19 79 GLY A O 1
ATOM 672 N N . LYS A 1 80 ? -10.419 1.513 -18.148 1.00 85.12 80 LYS A N 1
ATOM 673 C CA . LYS A 1 80 ? -9.568 1.499 -19.346 1.00 85.12 80 LYS A CA 1
ATOM 674 C C . LYS A 1 80 ? -8.361 0.592 -19.157 1.00 85.12 80 LYS A C 1
ATOM 676 O O . LYS A 1 80 ? -7.565 0.783 -18.234 1.00 85.12 80 LYS A O 1
ATOM 681 N N . GLU A 1 81 ? -8.160 -0.312 -20.107 1.00 79.69 81 GLU A N 1
ATOM 682 C CA . GLU A 1 81 ? -6.915 -1.066 -20.215 1.00 79.69 81 GLU A CA 1
ATOM 683 C C . GLU A 1 81 ? -5.744 -0.150 -20.599 1.00 79.69 81 GLU A C 1
ATOM 685 O O . GLU A 1 81 ? -5.912 0.958 -21.136 1.00 79.69 81 GLU A O 1
ATOM 690 N N . SER A 1 82 ? -4.537 -0.571 -20.228 1.00 82.75 82 SER A N 1
ATOM 691 C CA . SER A 1 82 ? -3.328 0.236 -20.372 1.00 82.75 82 SER A CA 1
ATOM 692 C C . SER A 1 82 ? -2.177 -0.607 -20.884 1.00 82.75 82 SER A C 1
ATOM 694 O O . SER A 1 82 ? -1.741 -1.534 -20.210 1.00 82.75 82 SER A O 1
ATOM 696 N N . ASP A 1 83 ? -1.641 -0.201 -22.029 1.00 83.50 83 ASP A N 1
ATOM 697 C CA . ASP A 1 83 ? -0.387 -0.713 -22.556 1.00 83.50 83 ASP A CA 1
ATOM 698 C C . ASP A 1 83 ? 0.736 0.280 -22.286 1.00 83.50 83 ASP A C 1
ATOM 700 O O . ASP A 1 83 ? 0.632 1.465 -22.610 1.00 83.50 83 ASP A O 1
ATOM 704 N N . CYS A 1 84 ? 1.827 -0.195 -21.684 1.00 79.75 84 CYS A N 1
ATOM 705 C CA . CYS A 1 84 ? 3.009 0.627 -21.453 1.00 79.75 84 CYS A CA 1
ATOM 706 C C . CYS A 1 84 ? 4.067 0.328 -22.511 1.00 79.75 84 CYS A C 1
ATOM 708 O O . CYS A 1 84 ? 4.494 -0.814 -22.673 1.00 79.75 84 CYS A O 1
ATOM 710 N N . VAL A 1 85 ? 4.525 1.369 -23.200 1.00 81.88 85 VAL A N 1
ATOM 711 C CA . VAL A 1 85 ? 5.582 1.280 -24.210 1.00 81.88 85 VAL A CA 1
ATOM 712 C C . VAL A 1 85 ? 6.825 1.994 -23.685 1.00 81.88 85 VAL A C 1
ATOM 714 O O . VAL A 1 85 ? 6.757 3.163 -23.309 1.00 81.88 85 VAL A O 1
ATOM 717 N N . LEU A 1 86 ? 7.967 1.304 -23.665 1.00 79.00 86 LEU A N 1
ATOM 718 C CA . LEU A 1 86 ? 9.267 1.870 -23.297 1.00 79.00 86 LEU A CA 1
ATOM 719 C C . LEU A 1 86 ? 10.227 1.736 -24.478 1.00 79.00 86 LEU A C 1
ATOM 721 O O . LEU A 1 86 ? 10.434 0.641 -24.992 1.00 79.00 86 LEU A O 1
ATOM 725 N N . SER A 1 87 ? 10.799 2.859 -24.921 1.00 74.88 87 SER A N 1
ATOM 726 C CA . SER A 1 87 ? 11.731 2.907 -26.061 1.00 74.88 87 SER A CA 1
ATOM 727 C C . SER A 1 87 ? 11.181 2.224 -27.335 1.00 74.88 87 SER A C 1
ATOM 729 O O . SER A 1 87 ? 11.918 1.602 -28.099 1.00 74.88 87 SER A O 1
ATOM 731 N N . GLY A 1 88 ? 9.865 2.335 -27.561 1.00 73.12 88 GLY A N 1
ATOM 732 C CA . GLY A 1 88 ? 9.181 1.755 -28.722 1.00 73.12 88 GLY A CA 1
ATOM 733 C C . GLY A 1 88 ? 8.927 0.246 -28.635 1.00 73.12 88 GLY A C 1
ATOM 734 O O . GLY A 1 88 ? 8.624 -0.365 -29.654 1.00 73.12 88 GLY A O 1
ATOM 735 N N . VAL A 1 89 ? 9.070 -0.361 -27.453 1.00 77.81 89 VAL A N 1
ATOM 736 C CA . VAL A 1 89 ? 8.731 -1.768 -27.192 1.00 77.81 89 VAL A CA 1
ATOM 737 C C . VAL A 1 89 ? 7.605 -1.834 -26.164 1.00 77.81 89 VAL A C 1
ATOM 739 O O . VAL A 1 89 ? 7.686 -1.204 -25.106 1.00 77.81 89 VAL A O 1
ATOM 742 N N . ARG A 1 90 ? 6.542 -2.590 -26.470 1.00 81.50 90 ARG A N 1
ATOM 743 C CA . ARG A 1 90 ? 5.455 -2.864 -25.519 1.00 81.50 90 ARG A CA 1
ATOM 744 C C . ARG A 1 90 ? 6.006 -3.717 -24.382 1.00 81.50 90 ARG A C 1
ATOM 746 O O . ARG A 1 90 ? 6.546 -4.797 -24.609 1.00 81.50 90 ARG A O 1
ATOM 753 N N . LEU A 1 91 ? 5.894 -3.216 -23.159 1.00 81.50 91 LEU A N 1
ATOM 754 C CA . LEU A 1 91 ? 6.329 -3.937 -21.976 1.00 81.50 91 LEU A CA 1
ATOM 755 C C . LEU A 1 91 ? 5.286 -5.000 -21.603 1.00 81.50 91 LEU A C 1
ATOM 757 O O . LEU A 1 91 ? 4.101 -4.673 -21.512 1.00 81.50 91 LEU A O 1
ATOM 761 N N . PRO A 1 92 ? 5.705 -6.246 -21.324 1.00 82.19 92 PRO A N 1
ATOM 762 C CA . PRO A 1 92 ? 4.812 -7.252 -20.768 1.00 82.19 92 PRO A CA 1
ATOM 763 C C . PRO A 1 92 ? 4.260 -6.806 -19.402 1.00 82.19 92 PRO A C 1
ATOM 765 O O . PRO A 1 92 ? 5.029 -6.254 -18.601 1.00 82.19 92 PRO A O 1
ATOM 768 N N . PRO A 1 93 ? 2.989 -7.111 -19.071 1.00 77.94 93 PRO A N 1
ATOM 769 C CA . PRO A 1 93 ? 2.397 -6.787 -17.770 1.00 77.94 93 PRO A CA 1
ATOM 770 C C . PRO A 1 93 ? 3.234 -7.267 -16.577 1.00 77.94 93 PRO A C 1
ATOM 772 O O . PRO A 1 93 ? 3.413 -6.538 -15.606 1.00 77.94 93 PRO A O 1
ATOM 775 N N . SER A 1 94 ? 3.849 -8.449 -16.679 1.00 78.12 94 SER A N 1
ATOM 776 C CA . SER A 1 94 ? 4.727 -9.010 -15.643 1.00 78.12 94 SER A CA 1
ATOM 777 C C . SER A 1 94 ? 5.991 -8.174 -15.394 1.00 78.12 94 SER A C 1
ATOM 779 O O . SER A 1 94 ? 6.420 -8.020 -14.248 1.00 78.12 94 SER A O 1
ATOM 781 N N . LYS A 1 95 ? 6.580 -7.586 -16.445 1.00 79.50 95 LYS A N 1
ATOM 782 C CA . LYS A 1 95 ? 7.767 -6.715 -16.350 1.00 79.50 95 LYS A CA 1
ATOM 783 C C . LYS A 1 95 ? 7.406 -5.371 -15.717 1.00 79.50 95 LYS A C 1
ATOM 785 O O . LYS A 1 95 ? 8.180 -4.856 -14.911 1.00 79.50 95 LYS A O 1
ATOM 790 N N . ILE A 1 96 ? 6.219 -4.848 -16.034 1.00 80.31 96 ILE A N 1
ATOM 791 C CA . ILE A 1 96 ? 5.659 -3.641 -15.412 1.00 80.31 96 ILE A CA 1
ATOM 792 C C . ILE A 1 96 ? 5.412 -3.901 -13.924 1.00 80.31 96 ILE A C 1
ATOM 794 O O . ILE A 1 96 ? 5.962 -3.186 -13.091 1.00 80.31 96 ILE A O 1
ATOM 798 N N . GLN A 1 97 ? 4.694 -4.973 -13.579 1.00 75.75 97 GLN A N 1
ATOM 799 C CA . GLN A 1 97 ? 4.380 -5.308 -12.190 1.00 75.75 97 GLN A CA 1
ATOM 800 C C . GLN A 1 97 ? 5.644 -5.528 -11.352 1.00 75.75 97 GLN A C 1
ATOM 802 O O . GLN A 1 97 ? 5.759 -5.004 -10.249 1.00 75.75 97 GLN A O 1
ATOM 807 N N . ARG A 1 98 ? 6.649 -6.230 -11.892 1.00 79.25 98 ARG A N 1
ATOM 808 C CA . ARG A 1 98 ? 7.937 -6.426 -11.208 1.00 79.25 98 ARG A CA 1
ATOM 809 C C . ARG A 1 98 ? 8.674 -5.103 -10.965 1.00 79.25 98 ARG A C 1
ATOM 811 O O . ARG A 1 98 ? 9.316 -4.953 -9.928 1.00 79.25 98 ARG A O 1
ATOM 818 N N . ALA A 1 99 ? 8.610 -4.157 -11.903 1.00 74.31 99 ALA A N 1
ATOM 819 C CA . ALA A 1 99 ? 9.223 -2.838 -11.744 1.00 74.31 99 ALA A CA 1
ATOM 820 C C . ALA A 1 99 ? 8.475 -1.965 -10.725 1.00 74.31 99 ALA A C 1
ATOM 822 O O . ALA A 1 99 ? 9.122 -1.273 -9.941 1.00 74.31 99 ALA A O 1
ATOM 823 N N . ILE A 1 100 ? 7.140 -2.034 -10.714 1.00 74.75 100 ILE A N 1
ATOM 824 C CA . ILE A 1 100 ? 6.281 -1.381 -9.720 1.00 74.75 100 ILE A CA 1
ATOM 825 C C . ILE A 1 100 ? 6.607 -1.930 -8.329 1.00 74.75 100 ILE A C 1
ATOM 827 O O . ILE A 1 100 ? 7.049 -1.169 -7.477 1.00 74.75 100 ILE A O 1
ATOM 831 N N . ASN A 1 101 ? 6.557 -3.250 -8.133 1.00 69.44 101 ASN A N 1
ATOM 832 C CA . ASN A 1 101 ? 6.842 -3.891 -6.842 1.00 69.44 101 ASN A CA 1
ATOM 833 C C . ASN A 1 101 ? 8.242 -3.562 -6.295 1.00 69.44 101 ASN A C 1
ATOM 835 O O . ASN A 1 101 ? 8.450 -3.542 -5.089 1.00 69.44 101 ASN A O 1
ATOM 839 N N . ARG A 1 102 ? 9.218 -3.293 -7.172 1.00 68.69 102 ARG A N 1
ATOM 840 C CA . ARG A 1 102 ? 10.581 -2.918 -6.766 1.00 68.69 102 ARG A CA 1
ATOM 841 C C . ARG A 1 102 ? 10.681 -1.487 -6.222 1.00 68.69 102 ARG A C 1
ATOM 843 O O . ARG A 1 102 ? 11.644 -1.168 -5.527 1.00 68.69 102 ARG A O 1
ATOM 850 N N . HIS A 1 103 ? 9.764 -0.597 -6.597 1.00 64.31 103 HIS A N 1
ATOM 851 C CA . HIS A 1 103 ? 9.957 0.849 -6.456 1.00 64.31 103 HIS A CA 1
ATOM 852 C C . HIS A 1 103 ? 8.758 1.629 -5.902 1.00 64.31 103 HIS A C 1
ATOM 854 O O . HIS A 1 103 ? 8.957 2.762 -5.458 1.00 64.31 103 HIS A O 1
ATOM 860 N N . SER A 1 104 ? 7.547 1.071 -5.912 1.00 58.06 104 SER A N 1
ATOM 861 C CA . SER A 1 104 ? 6.365 1.677 -5.299 1.00 58.06 104 SER A CA 1
ATOM 862 C C . SER A 1 104 ? 6.200 1.199 -3.861 1.00 58.06 104 SER A C 1
ATOM 864 O O . SER A 1 104 ? 6.277 0.001 -3.597 1.00 58.06 104 SER A O 1
ATOM 866 N N . PHE A 1 105 ? 5.891 2.123 -2.953 1.00 54.06 105 PHE A N 1
ATOM 867 C CA . PHE A 1 105 ? 5.281 1.770 -1.676 1.00 54.06 105 PHE A CA 1
ATOM 868 C C . PHE A 1 105 ? 3.898 1.176 -1.965 1.00 54.06 105 PHE A C 1
ATOM 870 O O . PHE A 1 105 ? 3.036 1.857 -2.522 1.00 54.06 105 PHE A O 1
ATOM 877 N N . VAL A 1 106 ? 3.707 -0.101 -1.646 1.00 53.41 106 VAL A N 1
ATOM 878 C CA . VAL A 1 106 ? 2.386 -0.729 -1.648 1.00 53.41 106 VAL A CA 1
ATOM 879 C C . VAL A 1 106 ? 1.899 -0.662 -0.208 1.00 53.41 106 VAL A C 1
ATOM 881 O O . VAL A 1 106 ? 2.545 -1.209 0.683 1.00 53.41 106 VAL A O 1
ATOM 884 N N . SER A 1 107 ? 0.808 0.069 0.039 1.00 53.59 107 SER A N 1
ATOM 885 C CA . SER A 1 107 ? 0.167 0.046 1.355 1.00 53.59 107 SER A CA 1
ATOM 886 C C . SER A 1 107 ? -0.206 -1.393 1.685 1.00 53.59 107 SER A C 1
ATOM 888 O O . SER A 1 107 ? -0.671 -2.109 0.801 1.00 53.59 107 SER A O 1
ATOM 890 N N . THR A 1 108 ? -0.080 -1.791 2.948 1.00 50.94 108 THR A N 1
ATOM 891 C CA . THR A 1 108 ? -0.544 -3.083 3.464 1.00 50.94 108 THR A CA 1
ATOM 892 C C . THR A 1 108 ? -1.922 -3.439 2.900 1.00 50.94 108 THR A C 1
ATOM 894 O O . THR A 1 108 ? -2.094 -4.501 2.325 1.00 50.94 108 THR A O 1
ATOM 897 N N . VAL A 1 109 ? -2.876 -2.502 2.892 1.00 51.28 109 VAL A N 1
ATOM 898 C CA . VAL A 1 109 ? -4.225 -2.732 2.341 1.00 51.28 109 VAL A CA 1
ATOM 899 C C . VAL A 1 109 ? -4.269 -2.873 0.818 1.00 51.28 109 VAL A C 1
ATOM 901 O O . VAL A 1 109 ? -5.109 -3.600 0.290 1.00 51.28 109 VAL A O 1
ATOM 904 N N . ASP A 1 110 ? -3.376 -2.214 0.089 1.00 54.09 110 ASP A N 1
ATOM 905 C CA . ASP A 1 110 ? -3.289 -2.382 -1.362 1.00 54.09 110 ASP A CA 1
ATOM 906 C C . ASP A 1 110 ? -2.606 -3.714 -1.725 1.00 54.09 110 ASP A C 1
ATOM 908 O O . ASP A 1 110 ? -3.011 -4.343 -2.702 1.00 54.09 110 ASP A O 1
ATOM 912 N N . SER A 1 111 ? -1.663 -4.198 -0.904 1.00 51.25 111 SER A N 1
ATOM 913 C CA . SER A 1 111 ? -1.123 -5.565 -0.986 1.00 51.25 111 SER A CA 1
ATOM 914 C C . SER A 1 111 ? -2.225 -6.595 -0.736 1.00 51.25 111 SER A C 1
ATOM 916 O O . SER A 1 111 ? -2.363 -7.543 -1.509 1.00 51.25 111 SER A O 1
ATOM 918 N N . LEU A 1 112 ? -3.086 -6.345 0.259 1.00 51.19 112 LEU A N 1
ATOM 919 C CA . LEU A 1 112 ? -4.253 -7.180 0.557 1.00 51.19 112 LEU A CA 1
ATOM 920 C C . LEU A 1 112 ? -5.234 -7.264 -0.622 1.00 51.19 112 LEU A C 1
ATOM 922 O O . LEU A 1 112 ? -5.715 -8.343 -0.948 1.00 51.19 112 LEU A O 1
ATOM 926 N N . LYS A 1 113 ? -5.493 -6.147 -1.314 1.00 52.41 113 LYS A N 1
ATOM 927 C CA . LYS A 1 113 ? -6.335 -6.127 -2.526 1.00 52.41 113 LYS A CA 1
ATOM 928 C C . LYS A 1 113 ? -5.689 -6.818 -3.730 1.00 52.41 113 LYS A C 1
ATOM 930 O O . LYS A 1 113 ? -6.402 -7.222 -4.642 1.00 52.41 113 LYS A O 1
ATOM 935 N N . MET A 1 114 ? -4.358 -6.889 -3.786 1.00 43.25 114 MET A N 1
ATOM 936 C CA . MET A 1 114 ? -3.623 -7.492 -4.904 1.00 43.25 114 MET A CA 1
ATOM 937 C C . MET A 1 114 ? -3.445 -9.006 -4.773 1.00 43.25 114 MET A C 1
ATOM 939 O O . MET A 1 114 ? -3.286 -9.671 -5.793 1.00 43.25 114 MET A O 1
ATOM 943 N N . GLN A 1 115 ? -3.461 -9.552 -3.555 1.00 42.88 115 GLN A N 1
ATOM 944 C CA . GLN A 1 115 ? -3.271 -10.987 -3.323 1.00 42.88 115 GLN A CA 1
ATOM 945 C C . GLN A 1 115 ? -4.550 -11.823 -3.470 1.00 42.88 115 GLN A C 1
ATOM 947 O O . GLN A 1 115 ? -4.460 -13.046 -3.401 1.00 42.88 115 GLN A O 1
ATOM 952 N N . GLN A 1 116 ? -5.727 -11.215 -3.663 1.00 44.66 116 GLN A N 1
ATOM 953 C CA . GLN A 1 116 ? -6.976 -11.935 -3.437 1.00 44.66 116 GLN A CA 1
ATOM 954 C C . GLN A 1 116 ? -8.099 -11.481 -4.403 1.00 44.66 116 GLN A C 1
ATOM 956 O O . GLN A 1 116 ? -8.522 -10.325 -4.384 1.00 44.66 116 GLN A O 1
ATOM 961 N N . ASP A 1 117 ? -8.609 -12.413 -5.225 1.00 34.12 117 ASP A N 1
ATOM 962 C CA . ASP A 1 117 ? -9.923 -12.345 -5.895 1.00 34.12 117 ASP A CA 1
ATOM 963 C C . ASP A 1 117 ? -11.039 -12.479 -4.829 1.00 34.12 117 ASP A C 1
ATOM 965 O O . ASP A 1 117 ? -11.818 -13.430 -4.826 1.00 34.12 117 ASP A O 1
ATOM 969 N N . ILE A 1 118 ? -11.094 -11.572 -3.842 1.00 42.34 118 ILE A N 1
ATOM 970 C CA . ILE A 1 118 ? -12.145 -11.609 -2.809 1.00 42.34 118 ILE A CA 1
ATOM 971 C C . ILE A 1 118 ? -13.423 -11.057 -3.421 1.00 42.34 118 ILE A C 1
ATOM 973 O O . ILE A 1 118 ? -13.662 -9.845 -3.432 1.00 42.34 118 ILE A O 1
ATOM 977 N N . SER A 1 119 ? -14.298 -11.943 -3.877 1.00 34.53 119 SER A N 1
ATOM 978 C CA . SER A 1 119 ? -15.715 -11.616 -3.915 1.00 34.53 119 SER A CA 1
ATOM 979 C C . SER A 1 119 ? -16.189 -11.493 -2.469 1.00 34.53 119 SER A C 1
ATOM 981 O O . SER A 1 119 ? -16.475 -12.490 -1.811 1.00 34.53 119 SER A O 1
ATOM 983 N N . PHE A 1 120 ? -16.231 -10.265 -1.956 1.00 39.09 120 PHE A N 1
ATOM 984 C CA . PHE A 1 120 ? -16.920 -9.957 -0.712 1.00 39.09 120 PHE A CA 1
ATOM 985 C C . PHE A 1 120 ? -18.393 -10.342 -0.889 1.00 39.09 120 PHE A C 1
ATOM 987 O O . PHE A 1 120 ? -19.165 -9.587 -1.482 1.00 39.09 120 PHE A O 1
ATOM 994 N N . THR A 1 121 ? -18.791 -11.522 -0.423 1.00 37.50 121 THR A N 1
ATOM 995 C CA . THR A 1 121 ? -20.202 -11.899 -0.442 1.00 37.50 121 THR A CA 1
ATOM 996 C C . THR A 1 121 ? -20.949 -10.991 0.534 1.00 37.50 121 THR A C 1
ATOM 998 O O . THR A 1 121 ? -20.496 -10.830 1.673 1.00 37.50 121 THR A O 1
ATOM 1001 N N . PRO A 1 122 ? -22.063 -10.360 0.126 1.00 35.12 122 PRO A N 1
ATOM 1002 C CA . PRO A 1 122 ? -22.855 -9.546 1.032 1.00 35.12 122 PRO A CA 1
ATOM 1003 C C . PRO A 1 122 ? -23.473 -10.477 2.075 1.00 35.12 122 PRO A C 1
ATOM 1005 O O . PRO A 1 122 ? -24.421 -11.202 1.783 1.00 35.12 122 PRO A O 1
ATOM 1008 N N . SER A 1 123 ? -22.921 -10.497 3.286 1.00 39.78 123 SER A N 1
ATOM 1009 C CA . SER A 1 123 ? -23.626 -11.098 4.411 1.00 39.78 123 SER A CA 1
ATOM 1010 C C . SER A 1 123 ? -24.687 -10.104 4.871 1.00 39.78 123 SER A C 1
ATOM 1012 O O . SER A 1 123 ? -24.371 -8.988 5.294 1.00 39.78 123 SER A O 1
ATOM 1014 N N . HIS A 1 124 ? -25.950 -10.492 4.713 1.00 45.62 124 HIS A N 1
ATOM 1015 C CA . HIS A 1 124 ? -27.086 -9.788 5.286 1.00 45.62 124 HIS A CA 1
ATOM 1016 C C . HIS A 1 124 ? -27.067 -9.965 6.810 1.00 45.62 124 HIS A C 1
ATOM 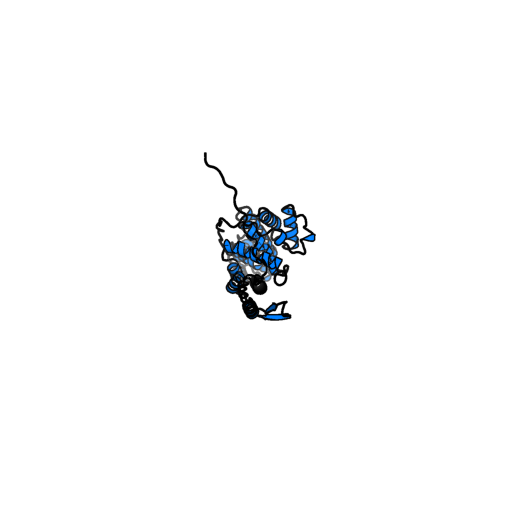1018 O O . HIS A 1 124 ? -26.921 -11.078 7.303 1.00 45.62 124 HIS A O 1
ATOM 1024 N N . HIS A 1 125 ? -27.275 -8.855 7.523 1.00 44.47 125 HIS A N 1
ATOM 1025 C CA . HIS A 1 125 ? -27.450 -8.739 8.977 1.00 44.47 125 HIS A CA 1
ATOM 1026 C C . HIS A 1 125 ? -26.191 -8.758 9.851 1.00 44.47 125 HIS A C 1
ATOM 1028 O O . HIS A 1 125 ? -25.943 -9.703 10.587 1.00 44.47 125 HIS A O 1
ATOM 1034 N N . VAL A 1 126 ? -25.494 -7.618 9.894 1.00 41.00 126 VAL A N 1
ATOM 1035 C CA . VAL A 1 126 ? -25.044 -7.027 11.168 1.00 41.00 126 VAL A CA 1
ATOM 1036 C C . VAL A 1 126 ? -25.192 -5.513 11.030 1.00 41.00 126 VAL A C 1
ATOM 1038 O O . VAL A 1 126 ? -24.637 -4.936 10.091 1.00 41.00 126 VAL A O 1
ATOM 1041 N N . ASP A 1 127 ? -25.935 -4.871 11.932 1.00 44.34 127 ASP A N 1
ATOM 1042 C CA . ASP A 1 127 ? -26.051 -3.412 11.990 1.00 44.34 127 ASP A CA 1
ATOM 1043 C C . ASP A 1 127 ? -24.656 -2.810 12.189 1.00 44.34 127 ASP A C 1
ATOM 1045 O O . ASP A 1 127 ? -24.092 -2.788 13.280 1.00 44.34 127 ASP A O 1
ATOM 1049 N N . THR A 1 128 ? -24.062 -2.356 11.085 1.00 44.69 128 THR A N 1
ATOM 1050 C CA . THR A 1 128 ? -22.667 -1.897 10.991 1.00 44.69 128 THR A CA 1
ATOM 1051 C C . THR A 1 128 ? -22.530 -0.447 11.480 1.00 44.69 128 THR A C 1
ATOM 1053 O O . THR A 1 128 ? -21.668 0.303 11.041 1.00 44.69 128 THR A O 1
ATOM 1056 N N . ASN A 1 129 ? -23.400 -0.045 12.408 1.00 48.38 129 ASN A N 1
ATOM 1057 C CA . ASN A 1 129 ? -23.464 1.299 12.976 1.00 48.38 129 ASN A CA 1
ATOM 1058 C C . ASN A 1 129 ? -22.498 1.485 14.167 1.00 48.38 129 ASN A C 1
ATOM 1060 O O . ASN A 1 129 ? -22.541 2.508 14.841 1.00 48.38 129 ASN A O 1
ATOM 1064 N N . THR A 1 130 ? -21.654 0.494 14.474 1.00 46.50 130 THR A N 1
ATOM 1065 C CA . THR A 1 130 ? -20.903 0.432 15.739 1.00 46.50 130 THR A CA 1
ATOM 1066 C C . THR A 1 130 ? -19.637 1.283 15.781 1.00 46.50 130 THR A C 1
ATOM 1068 O O . THR A 1 130 ? -19.250 1.722 16.858 1.00 46.50 130 THR A O 1
ATOM 1071 N N . LEU A 1 131 ? -19.012 1.601 14.644 1.00 53.84 131 LEU A N 1
ATOM 1072 C CA . LEU A 1 131 ? -17.844 2.487 14.622 1.00 53.84 131 LEU A CA 1
ATOM 1073 C C . LEU A 1 131 ? -18.253 3.871 14.140 1.00 53.84 131 LEU A C 1
ATOM 1075 O O . LEU A 1 131 ? -18.210 4.167 12.945 1.00 53.84 131 LEU A O 1
ATOM 1079 N N . ALA A 1 132 ? -18.611 4.752 15.071 1.00 59.59 132 ALA A N 1
ATOM 1080 C CA . ALA A 1 132 ? -18.692 6.169 14.748 1.00 59.59 132 ALA A CA 1
ATOM 1081 C C . ALA A 1 132 ? -17.344 6.600 14.148 1.00 59.59 132 ALA A C 1
ATOM 1083 O O . ALA A 1 132 ? -16.304 6.335 14.745 1.00 59.59 132 ALA A O 1
ATOM 1084 N N . VAL A 1 133 ? -17.334 7.266 12.991 1.00 61.81 133 VAL A N 1
ATOM 1085 C CA . VAL A 1 133 ? -16.106 7.723 12.306 1.00 61.81 133 VAL A CA 1
ATOM 1086 C C . VAL A 1 133 ? -15.141 8.441 13.256 1.00 61.81 133 VAL A C 1
ATOM 1088 O O . VAL A 1 133 ? -13.925 8.283 13.175 1.00 61.81 133 VAL A O 1
ATOM 1091 N N . THR A 1 134 ? -15.691 9.182 14.213 1.00 62.81 134 THR A N 1
ATOM 1092 C CA . THR A 1 134 ? -14.956 9.869 15.274 1.00 62.81 134 THR A CA 1
ATOM 1093 C C . THR A 1 134 ? -14.083 8.913 16.096 1.00 62.81 134 THR A C 1
ATOM 1095 O O . THR A 1 134 ? -12.942 9.233 16.398 1.00 62.81 134 THR A O 1
ATOM 1098 N N . SER A 1 135 ? -14.563 7.702 16.387 1.00 67.56 135 SER A N 1
ATOM 1099 C CA . SER A 1 135 ? -13.819 6.672 17.131 1.00 67.56 135 SER A CA 1
ATOM 1100 C C . SER A 1 135 ? -12.589 6.134 16.379 1.00 67.56 135 SER A C 1
ATOM 1102 O O . SER A 1 135 ? -11.632 5.686 17.010 1.00 67.56 135 SER A O 1
ATOM 1104 N N . LEU A 1 136 ? -12.551 6.253 15.045 1.00 70.12 136 LEU A N 1
ATOM 1105 C CA . LEU A 1 136 ? -11.406 5.856 14.213 1.00 70.12 136 LEU A CA 1
ATOM 1106 C C . LEU A 1 136 ? -10.300 6.921 14.164 1.00 70.12 136 LEU A C 1
ATOM 1108 O O . LEU A 1 136 ? -9.184 6.624 13.745 1.00 70.12 136 LEU A O 1
ATOM 1112 N N . LEU A 1 137 ? -10.581 8.160 14.579 1.00 69.00 137 LEU A N 1
ATOM 1113 C CA . LEU A 1 137 ? -9.624 9.271 14.552 1.00 69.00 137 LEU A CA 1
ATOM 1114 C C . LEU A 1 137 ? -8.987 9.459 15.930 1.00 69.00 137 LEU A C 1
ATOM 1116 O O . LEU A 1 137 ? -9.741 9.665 16.873 1.00 69.00 137 LEU A O 1
ATOM 1120 N N . PRO A 1 138 ? -7.653 9.412 16.094 1.00 63.16 138 PRO A N 1
ATOM 1121 C CA . PRO A 1 138 ? -6.950 9.600 17.364 1.00 63.16 138 PRO A CA 1
ATOM 1122 C C . PRO A 1 138 ? -7.388 10.826 18.171 1.00 63.16 138 PRO A C 1
ATOM 1124 O O . PRO A 1 138 ? -7.775 11.862 17.627 1.00 63.16 138 PRO A O 1
ATOM 1127 N N . SER A 1 139 ? -7.297 10.716 19.499 1.00 61.41 139 SER A N 1
ATOM 1128 C CA . SER A 1 139 ? -7.740 11.743 20.457 1.00 61.41 139 SER A CA 1
ATOM 1129 C C . SER A 1 139 ? -7.022 13.082 20.286 1.00 61.41 139 SER A C 1
ATOM 1131 O O . SER A 1 139 ? -7.578 14.117 20.639 1.00 61.41 139 SER A O 1
ATOM 1133 N N . THR A 1 140 ? -5.836 13.083 19.677 1.00 56.69 140 THR A N 1
ATOM 1134 C CA . THR A 1 140 ? -5.079 14.287 19.308 1.00 56.69 140 THR A CA 1
ATOM 1135 C C . THR A 1 140 ? -5.769 15.141 18.243 1.00 56.69 140 THR A C 1
ATOM 1137 O O . THR A 1 140 ? -5.510 16.339 18.177 1.00 56.69 140 THR A O 1
ATOM 1140 N N . ILE A 1 141 ? -6.665 14.560 17.437 1.00 61.28 141 ILE A N 1
ATOM 1141 C CA . ILE A 1 141 ? -7.372 15.253 16.346 1.00 61.28 141 ILE A CA 1
ATOM 1142 C C . ILE A 1 141 ? -8.856 15.502 16.686 1.00 61.28 141 ILE A C 1
ATOM 1144 O O . ILE A 1 141 ? -9.509 16.357 16.096 1.00 61.28 141 ILE A O 1
ATOM 1148 N N . HIS A 1 142 ? -9.398 14.845 17.714 1.00 57.88 142 HIS A N 1
ATOM 1149 C CA . HIS A 1 142 ? -10.739 15.147 18.229 1.00 57.88 142 HIS A CA 1
ATOM 1150 C C . HIS A 1 142 ? -10.997 16.635 18.559 1.00 57.88 142 HIS A C 1
ATOM 1152 O O . HIS A 1 142 ? -12.071 17.126 18.202 1.00 57.88 142 HIS A O 1
ATOM 1158 N N . PRO A 1 143 ? -10.083 17.384 19.217 1.00 53.53 143 PRO A N 1
ATOM 1159 C CA . PRO A 1 143 ? -10.355 18.778 19.569 1.00 53.53 143 PRO A CA 1
ATOM 1160 C C . PRO A 1 143 ? -10.377 19.724 18.360 1.00 53.53 143 PRO A C 1
ATOM 1162 O O . PRO A 1 143 ? -11.092 20.722 18.401 1.00 53.53 143 PRO A O 1
ATOM 1165 N N . THR A 1 144 ? -9.665 19.408 17.272 1.00 51.66 144 THR A N 1
ATOM 1166 C CA . THR A 1 144 ? -9.682 20.200 16.027 1.00 51.66 144 THR A CA 1
ATOM 1167 C C . THR A 1 144 ? -10.879 19.882 15.126 1.00 51.66 144 THR A C 1
ATOM 1169 O O . THR A 1 144 ? -11.150 20.632 14.192 1.00 51.66 144 THR A O 1
ATOM 1172 N N . LEU A 1 145 ? -11.620 18.805 15.412 1.00 53.41 145 LEU A N 1
ATOM 1173 C CA . LEU A 1 145 ? -12.665 18.248 14.545 1.00 53.41 145 LEU A CA 1
ATOM 1174 C C . LEU A 1 145 ? -14.029 18.122 15.236 1.00 53.41 145 LEU A C 1
ATOM 1176 O O . LEU A 1 145 ? -14.801 17.218 14.926 1.00 53.41 145 LEU A O 1
ATOM 1180 N N . ARG A 1 146 ? -14.356 19.036 16.159 1.00 52.66 146 ARG A N 1
ATOM 1181 C CA . ARG A 1 146 ? -15.639 19.055 16.898 1.00 52.66 146 ARG A CA 1
ATOM 1182 C C . ARG A 1 146 ? -16.900 19.063 16.018 1.00 52.66 146 ARG A C 1
ATOM 1184 O O . ARG A 1 146 ? -17.983 18.882 16.558 1.00 52.66 146 ARG A O 1
ATOM 1191 N N . ASP A 1 147 ? -16.770 19.271 14.708 1.00 56.38 147 ASP A N 1
ATOM 1192 C CA . ASP A 1 147 ? -17.897 19.418 13.789 1.00 56.38 147 ASP A CA 1
ATOM 1193 C C . ASP A 1 147 ? -17.585 18.822 12.396 1.00 56.38 147 ASP A C 1
ATOM 1195 O O . ASP A 1 147 ? -17.605 19.522 11.386 1.00 56.38 147 ASP A O 1
ATOM 1199 N N . ILE A 1 148 ? -17.244 17.524 12.320 1.00 61.69 148 ILE A N 1
ATOM 1200 C CA . ILE A 1 148 ? -17.138 16.813 11.028 1.00 61.69 148 ILE A CA 1
ATOM 1201 C C . ILE A 1 148 ? -18.540 16.750 10.406 1.00 61.69 148 ILE A C 1
ATOM 1203 O O . ILE A 1 148 ? -19.318 15.849 10.707 1.00 61.69 148 ILE A O 1
ATOM 1207 N N . ARG A 1 149 ? -18.874 17.711 9.538 1.00 61.19 149 ARG A N 1
ATOM 1208 C CA . ARG A 1 149 ? -20.198 17.791 8.892 1.00 61.19 149 ARG A CA 1
ATOM 1209 C C . ARG A 1 149 ? -20.222 17.282 7.455 1.00 61.19 149 ARG A C 1
ATOM 1211 O O . ARG A 1 149 ? -21.285 17.263 6.841 1.00 61.19 149 ARG A O 1
ATOM 1218 N N . GLY A 1 150 ? -19.086 16.857 6.900 1.00 74.75 150 GLY A N 1
ATOM 1219 C CA . GLY A 1 150 ? -19.056 16.360 5.527 1.00 74.75 150 GLY A CA 1
ATOM 1220 C C . GLY A 1 150 ? -17.786 15.614 5.112 1.00 74.75 150 GLY A C 1
ATOM 1221 O O . GLY A 1 150 ? -16.757 15.691 5.794 1.00 74.75 150 GLY A O 1
ATOM 1222 N N . PRO A 1 151 ? -17.843 14.916 3.962 1.00 80.31 151 PRO A N 1
ATOM 1223 C CA . PRO A 1 151 ? -16.768 14.053 3.473 1.00 80.31 151 PRO A CA 1
ATOM 1224 C C . PRO A 1 151 ? -15.458 14.803 3.237 1.00 80.31 151 PRO A C 1
ATOM 1226 O O . PRO A 1 151 ? -14.400 14.281 3.561 1.00 80.31 151 PRO A O 1
ATOM 1229 N N . SER A 1 152 ? -15.493 16.056 2.778 1.00 83.31 152 SER A N 1
ATOM 1230 C CA . SER A 1 152 ? -14.273 16.839 2.528 1.00 83.31 152 SER A CA 1
ATOM 1231 C C . SER A 1 152 ? -13.492 17.179 3.801 1.00 83.31 152 SER A C 1
ATOM 1233 O O . SER A 1 152 ? -12.264 17.153 3.803 1.00 83.31 152 SER A O 1
ATOM 1235 N N . GLN A 1 153 ? -14.190 17.479 4.900 1.00 79.31 153 GLN A N 1
ATOM 1236 C CA . GLN A 1 153 ? -13.548 17.773 6.188 1.00 79.31 153 GLN A CA 1
ATOM 1237 C C . GLN A 1 153 ? -12.948 16.505 6.795 1.00 79.31 153 GLN A C 1
ATOM 1239 O O . GLN A 1 153 ? -11.822 16.522 7.290 1.00 79.31 153 GLN A O 1
ATOM 1244 N N . LEU A 1 154 ? -13.673 15.389 6.694 1.00 79.31 154 LEU A N 1
ATOM 1245 C CA . LEU A 1 154 ? -13.173 14.083 7.104 1.00 79.31 154 LEU A CA 1
ATOM 1246 C C . LEU A 1 154 ? -11.974 13.639 6.252 1.00 79.31 154 LEU A C 1
ATOM 1248 O O . LEU A 1 154 ? -10.999 13.132 6.791 1.00 79.31 154 LEU A O 1
ATOM 1252 N N . ALA A 1 155 ? -11.991 13.889 4.944 1.00 84.12 155 ALA A N 1
ATOM 1253 C CA . ALA A 1 155 ? -10.870 13.602 4.054 1.00 84.12 155 ALA A CA 1
ATOM 1254 C C . ALA A 1 155 ? -9.606 14.368 4.460 1.00 84.12 155 ALA A C 1
ATOM 1256 O O . ALA A 1 155 ? -8.517 13.796 4.511 1.00 84.12 155 ALA A O 1
ATOM 1257 N N . ALA A 1 156 ? -9.757 15.653 4.796 1.00 82.06 156 ALA A N 1
ATOM 1258 C CA . ALA A 1 156 ? -8.661 16.474 5.295 1.00 82.06 156 ALA A CA 1
ATOM 1259 C C . ALA A 1 156 ? -8.127 15.941 6.634 1.00 82.06 156 ALA A C 1
ATOM 1261 O O . ALA A 1 156 ? -6.917 15.814 6.799 1.00 82.06 156 ALA A O 1
ATOM 1262 N N . ALA A 1 157 ? -9.017 15.556 7.555 1.00 77.19 157 ALA A N 1
ATOM 1263 C CA . ALA A 1 157 ? -8.653 14.936 8.828 1.00 77.19 157 ALA A CA 1
ATOM 1264 C C . ALA A 1 157 ? -7.878 13.622 8.652 1.00 77.19 157 ALA A C 1
ATOM 1266 O O . ALA A 1 157 ? -6.853 13.416 9.300 1.00 77.19 157 ALA A O 1
ATOM 1267 N N . ILE A 1 158 ? -8.338 12.755 7.746 1.00 80.75 158 ILE A N 1
ATOM 1268 C CA . ILE A 1 158 ? -7.633 11.524 7.378 1.00 80.75 158 ILE A CA 1
ATOM 1269 C C . ILE A 1 158 ? -6.259 11.876 6.800 1.00 80.75 158 ILE A C 1
ATOM 1271 O O . ILE A 1 158 ? -5.271 11.270 7.199 1.00 80.75 158 ILE A O 1
ATOM 1275 N N . GLY A 1 159 ? -6.175 12.899 5.943 1.00 80.69 159 GLY A N 1
ATOM 1276 C CA . GLY A 1 159 ? -4.931 13.374 5.329 1.00 80.69 159 GLY A CA 1
ATOM 1277 C C . GLY A 1 159 ? -3.872 13.884 6.303 1.00 80.69 159 GLY A C 1
ATOM 1278 O O . GLY A 1 159 ? -2.691 13.833 5.972 1.00 80.69 159 GLY A O 1
ATOM 1279 N N . ILE A 1 160 ? -4.262 14.311 7.508 1.00 78.31 160 ILE A N 1
ATOM 1280 C CA . ILE A 1 160 ? -3.310 14.665 8.573 1.00 78.31 160 ILE A CA 1
ATOM 1281 C C . ILE A 1 160 ? -2.524 13.428 9.036 1.00 78.31 160 ILE A C 1
ATOM 1283 O O . ILE A 1 160 ? -1.363 13.549 9.418 1.00 78.31 160 ILE A O 1
ATOM 1287 N N . GLN A 1 161 ? -3.138 12.243 9.009 1.00 71.81 161 GLN A N 1
ATOM 1288 C CA . GLN A 1 161 ? -2.528 11.014 9.523 1.00 71.81 161 GLN A CA 1
ATOM 1289 C C . GLN A 1 161 ? -2.034 10.095 8.424 1.00 71.81 161 GLN A C 1
ATOM 1291 O O . GLN A 1 161 ? -0.922 9.588 8.492 1.00 71.81 161 GLN A O 1
ATOM 1296 N N . MET A 1 162 ? -2.880 9.859 7.431 1.00 79.12 162 MET A N 1
ATOM 1297 C CA . MET A 1 162 ? -2.661 8.900 6.371 1.00 79.12 162 MET A CA 1
ATOM 1298 C C . MET A 1 162 ? -2.532 9.664 5.049 1.00 79.12 162 MET A C 1
ATOM 1300 O O . MET A 1 162 ? -3.518 10.237 4.570 1.00 79.12 162 MET A O 1
ATOM 1304 N N . PRO A 1 163 ? -1.329 9.697 4.449 1.00 78.56 163 PRO A N 1
ATOM 1305 C CA . PRO A 1 163 ? -1.132 10.367 3.175 1.00 78.56 163 PRO A CA 1
ATOM 1306 C C . PRO A 1 163 ? -1.938 9.675 2.073 1.00 78.56 163 PRO A C 1
ATOM 1308 O O . PRO A 1 163 ? -2.083 8.452 2.065 1.00 78.56 163 PRO A O 1
ATOM 1311 N N . GLU A 1 164 ? -2.425 10.466 1.118 1.00 77.88 164 GLU A N 1
ATOM 1312 C CA . GLU A 1 164 ? -3.098 9.936 -0.064 1.00 77.88 164 GLU A CA 1
ATOM 1313 C C . GLU A 1 164 ? -2.104 9.205 -0.974 1.00 77.88 164 GLU A C 1
ATOM 1315 O O . GLU A 1 164 ? -1.091 9.758 -1.408 1.00 77.88 164 GLU A O 1
ATOM 1320 N N . SER A 1 165 ? -2.436 7.973 -1.343 1.00 67.94 165 SER A N 1
ATOM 1321 C CA . SER A 1 165 ? -1.730 7.204 -2.375 1.00 67.94 165 SER A CA 1
ATOM 1322 C C . SER A 1 165 ? -2.052 7.742 -3.774 1.00 67.94 165 SER A C 1
ATOM 1324 O O . SER A 1 165 ? -1.288 7.558 -4.724 1.00 67.94 165 SER A O 1
ATOM 1326 N N . TYR A 1 166 ? -3.206 8.395 -3.923 1.00 71.94 166 TYR A N 1
ATOM 1327 C CA . TYR A 1 166 ? -3.636 9.099 -5.124 1.00 71.94 166 TYR A CA 1
ATOM 1328 C C . TYR A 1 166 ? -4.619 10.217 -4.769 1.00 71.94 166 TYR A C 1
ATOM 1330 O O . TYR A 1 166 ? -5.383 10.089 -3.820 1.00 71.94 166 TYR A O 1
ATOM 1338 N N . GLY A 1 167 ? -4.664 11.265 -5.597 1.00 77.44 167 GLY A N 1
ATOM 1339 C CA . GLY A 1 167 ? -5.576 12.393 -5.381 1.00 77.44 167 GLY A CA 1
ATOM 1340 C C . GLY A 1 167 ? -7.035 11.957 -5.216 1.00 77.44 167 GLY A C 1
ATOM 1341 O O . GLY A 1 167 ? -7.572 11.276 -6.098 1.00 77.44 167 GLY A O 1
ATOM 1342 N N . GLY A 1 168 ? -7.647 12.350 -4.097 1.00 80.94 168 GLY A N 1
ATOM 1343 C CA . GLY A 1 168 ? -9.038 12.048 -3.750 1.00 80.94 168 GLY A CA 1
ATOM 1344 C C . GLY A 1 168 ? -9.246 10.688 -3.079 1.00 80.94 168 GLY A C 1
ATOM 1345 O O . GLY A 1 168 ? -10.389 10.275 -2.891 1.00 80.94 168 GLY A O 1
ATOM 1346 N N . GLU A 1 169 ? -8.175 9.970 -2.723 1.00 82.31 169 GLU A N 1
ATOM 1347 C CA . GLU A 1 169 ? -8.282 8.732 -1.945 1.00 82.31 169 GLU A CA 1
ATOM 1348 C C . GLU A 1 169 ? -8.946 8.978 -0.593 1.00 82.31 169 GLU A C 1
ATOM 1350 O O . GLU A 1 169 ? -9.889 8.271 -0.241 1.00 82.31 169 GLU A O 1
ATOM 1355 N N . ASN A 1 170 ? -8.505 10.001 0.138 1.00 86.69 170 ASN A N 1
ATOM 1356 C CA . ASN A 1 170 ? -9.036 10.263 1.468 1.00 86.69 170 ASN A CA 1
ATOM 1357 C C . ASN A 1 170 ? -10.481 10.763 1.398 1.00 86.69 170 ASN A C 1
ATOM 1359 O O . ASN A 1 170 ? -11.254 10.499 2.314 1.00 86.69 170 ASN A O 1
ATOM 1363 N N . LEU A 1 171 ? -10.870 11.406 0.291 1.00 85.88 171 LEU A N 1
ATOM 1364 C CA . LEU A 1 171 ? -12.261 11.772 0.024 1.00 85.88 171 LEU A CA 1
ATOM 1365 C C . LEU A 1 171 ? -13.144 10.542 -0.184 1.00 85.88 171 LEU A C 1
ATOM 1367 O O . LEU A 1 171 ? -14.178 10.431 0.462 1.00 85.88 171 LEU A O 1
ATOM 1371 N N . ALA A 1 172 ? -12.708 9.582 -1.000 1.00 83.06 172 ALA A N 1
ATOM 1372 C CA . ALA A 1 172 ? -13.450 8.338 -1.201 1.00 83.06 172 ALA A CA 1
ATOM 1373 C C . ALA A 1 172 ? -13.566 7.513 0.096 1.00 83.06 172 ALA A C 1
ATOM 1375 O O . ALA A 1 172 ? -14.610 6.922 0.372 1.00 83.06 172 ALA A O 1
ATOM 1376 N N . ILE A 1 173 ? -12.505 7.487 0.911 1.00 80.19 173 ILE A N 1
ATOM 1377 C CA . ILE A 1 173 ? -12.515 6.855 2.241 1.00 80.19 173 ILE A CA 1
ATOM 1378 C C . ILE A 1 173 ? -13.522 7.566 3.149 1.00 80.19 173 ILE A C 1
ATOM 1380 O O . ILE A 1 173 ? -14.344 6.909 3.783 1.00 80.19 173 ILE A O 1
ATOM 1384 N N . ALA A 1 174 ? -13.500 8.898 3.179 1.00 82.19 174 ALA A N 1
ATOM 1385 C CA . ALA A 1 174 ? -14.425 9.698 3.966 1.00 82.19 174 ALA A CA 1
ATOM 1386 C C . ALA A 1 174 ? -15.891 9.491 3.555 1.00 82.19 174 ALA A C 1
ATOM 1388 O O . ALA A 1 174 ? -16.753 9.317 4.414 1.00 82.19 174 ALA A O 1
ATOM 1389 N N . GLU A 1 175 ? -16.178 9.468 2.254 1.00 82.69 175 GLU A N 1
ATOM 1390 C CA . GLU A 1 175 ? -17.515 9.195 1.721 1.00 82.69 175 GLU A CA 1
ATOM 1391 C C . GLU A 1 175 ? -18.003 7.800 2.113 1.00 82.69 175 GLU A C 1
ATOM 1393 O O . GLU A 1 175 ? -19.119 7.668 2.611 1.00 82.69 175 GLU A O 1
ATOM 1398 N N . ALA A 1 176 ? -17.158 6.773 1.965 1.00 78.38 176 ALA A N 1
ATOM 1399 C CA . ALA A 1 176 ? -17.502 5.405 2.349 1.00 78.38 176 ALA A CA 1
ATOM 1400 C C . ALA A 1 176 ? -17.821 5.287 3.847 1.00 78.38 176 ALA A C 1
ATOM 1402 O O . ALA A 1 176 ? -18.765 4.597 4.226 1.00 78.38 176 ALA A O 1
ATOM 1403 N N . LEU A 1 177 ? -17.056 5.977 4.696 1.00 76.38 177 LEU A N 1
ATOM 1404 C CA . LEU A 1 177 ? -17.266 5.986 6.143 1.00 76.38 177 LEU A CA 1
ATOM 1405 C C . LEU A 1 177 ? -18.552 6.720 6.546 1.00 76.38 177 LEU A C 1
ATOM 1407 O O . LEU A 1 177 ? -19.273 6.235 7.411 1.00 76.38 177 LEU A O 1
ATOM 1411 N N . ILE A 1 178 ? -18.864 7.855 5.911 1.00 75.75 178 ILE A N 1
ATOM 1412 C CA . ILE A 1 178 ? -20.086 8.630 6.192 1.00 75.75 178 ILE A CA 1
ATOM 1413 C C . ILE A 1 178 ? -21.339 7.904 5.695 1.00 75.75 178 ILE A C 1
ATOM 1415 O O . ILE A 1 178 ? -22.367 7.935 6.364 1.00 75.75 178 ILE A O 1
ATOM 1419 N N . GLN A 1 179 ? -21.265 7.240 4.538 1.00 75.69 179 GLN A N 1
ATOM 1420 C CA . GLN A 1 179 ? -22.373 6.434 4.013 1.00 75.69 179 GLN A CA 1
ATOM 1421 C C . GLN A 1 179 ? -22.674 5.215 4.899 1.00 75.69 179 GLN A C 1
ATOM 1423 O O . GLN A 1 179 ? -23.791 4.704 4.873 1.00 75.69 179 GLN A O 1
ATOM 1428 N N . GLY A 1 180 ? -21.698 4.768 5.697 1.00 62.72 180 GLY A N 1
ATOM 1429 C CA . GLY A 1 180 ? -21.923 3.947 6.888 1.00 62.72 180 GLY A CA 1
ATOM 1430 C C . GLY A 1 180 ? -22.393 2.511 6.652 1.00 62.72 180 GLY A C 1
ATOM 1431 O O . GLY A 1 180 ? -22.668 1.812 7.622 1.00 62.72 180 GLY A O 1
ATOM 1432 N N . ASN A 1 181 ? -22.484 2.031 5.405 1.00 59.59 181 ASN A N 1
ATOM 1433 C CA . ASN A 1 181 ? -23.013 0.695 5.138 1.00 59.59 181 ASN A CA 1
ATOM 1434 C C . ASN A 1 181 ? -22.204 -0.086 4.090 1.00 59.59 181 ASN A C 1
ATOM 1436 O O . ASN A 1 181 ? -21.859 0.419 3.022 1.00 59.59 181 ASN A O 1
ATOM 1440 N N . GLY A 1 182 ? -21.922 -1.351 4.404 1.00 66.88 182 GLY A N 1
ATOM 1441 C CA . GLY A 1 182 ? -21.274 -2.305 3.507 1.00 66.88 182 GLY A CA 1
ATOM 1442 C C . GLY A 1 182 ? -19.760 -2.474 3.679 1.00 66.88 182 GLY A C 1
ATOM 1443 O O . GLY A 1 182 ? -19.092 -1.855 4.509 1.00 66.88 182 GLY A O 1
ATOM 1444 N N . ASN A 1 183 ? -19.205 -3.367 2.861 1.00 66.38 183 ASN A N 1
ATOM 1445 C CA . ASN A 1 183 ? -17.810 -3.808 2.951 1.00 66.38 183 ASN A CA 1
ATOM 1446 C C . ASN A 1 183 ? -16.790 -2.693 2.663 1.00 66.38 183 ASN A C 1
ATOM 1448 O O . ASN A 1 183 ? -15.673 -2.733 3.177 1.00 66.38 183 ASN A O 1
ATOM 1452 N N . THR A 1 184 ? -17.173 -1.668 1.897 1.00 69.38 184 THR A N 1
ATOM 1453 C CA . THR A 1 184 ? -16.309 -0.523 1.572 1.00 69.38 184 THR A CA 1
ATOM 1454 C C . THR A 1 184 ? -15.970 0.308 2.806 1.00 69.38 184 THR A C 1
ATOM 1456 O O . THR A 1 184 ? -14.804 0.644 3.007 1.00 69.38 184 THR A O 1
ATOM 1459 N N . ALA A 1 185 ? -16.960 0.585 3.661 1.00 71.88 185 ALA A N 1
ATOM 1460 C CA . ALA A 1 185 ? -16.766 1.319 4.911 1.00 71.88 185 ALA A CA 1
ATOM 1461 C C . ALA A 1 185 ? -15.880 0.528 5.888 1.00 71.88 185 ALA A C 1
ATOM 1463 O O . ALA A 1 185 ? -14.941 1.073 6.467 1.00 71.88 185 ALA A O 1
ATOM 1464 N N . LYS A 1 186 ? -16.113 -0.788 5.997 1.00 70.19 186 LYS A N 1
ATOM 1465 C CA . LYS A 1 186 ? -15.294 -1.700 6.813 1.00 70.19 186 LYS A CA 1
ATOM 1466 C C . LYS A 1 186 ? -13.832 -1.717 6.361 1.00 70.19 186 LYS A C 1
ATOM 1468 O O . LYS A 1 186 ? -12.924 -1.597 7.177 1.00 70.19 186 LYS A O 1
ATOM 1473 N N . LEU A 1 187 ? -13.595 -1.811 5.052 1.00 69.88 187 LEU A N 1
ATOM 1474 C CA . LEU A 1 187 ? -12.247 -1.819 4.485 1.00 69.88 187 LEU A CA 1
ATOM 1475 C C . LEU A 1 187 ? -11.537 -0.466 4.645 1.00 69.88 187 LEU A C 1
ATOM 1477 O O . LEU A 1 187 ? -10.334 -0.428 4.901 1.00 69.88 187 LEU A O 1
ATOM 1481 N N . ALA A 1 188 ? -12.277 0.638 4.519 1.00 73.81 188 ALA A N 1
ATOM 1482 C CA . ALA A 1 188 ? -11.789 1.983 4.802 1.00 73.81 188 ALA A CA 1
ATOM 1483 C C . ALA A 1 188 ? -11.348 2.122 6.270 1.00 73.81 188 ALA A C 1
ATOM 1485 O O . ALA A 1 188 ? -10.227 2.562 6.532 1.00 73.81 188 ALA A O 1
ATOM 1486 N N . ALA A 1 189 ? -12.176 1.661 7.214 1.00 74.69 189 ALA A N 1
ATOM 1487 C CA . ALA A 1 189 ? -11.840 1.638 8.634 1.00 74.69 189 ALA A CA 1
ATOM 1488 C C . ALA A 1 189 ? -10.600 0.771 8.914 1.00 74.69 189 ALA A C 1
ATOM 1490 O O . ALA A 1 189 ? -9.674 1.228 9.582 1.00 74.69 189 ALA A O 1
ATOM 1491 N N . LEU A 1 190 ? -10.521 -0.435 8.337 1.00 74.12 190 LEU A N 1
ATOM 1492 C CA . LEU A 1 190 ? -9.347 -1.306 8.465 1.00 74.12 190 LEU A CA 1
ATOM 1493 C C . LEU A 1 190 ? -8.073 -0.621 7.984 1.00 74.12 190 LEU A C 1
ATOM 1495 O O . LEU A 1 190 ? -7.053 -0.672 8.663 1.00 74.12 190 LEU A O 1
ATOM 1499 N N . ARG A 1 191 ? -8.130 0.036 6.820 1.00 75.81 191 ARG A N 1
ATOM 1500 C CA . ARG A 1 191 ? -6.983 0.754 6.257 1.00 75.81 191 ARG A CA 1
ATOM 1501 C C . ARG A 1 191 ? -6.465 1.815 7.211 1.00 75.81 191 ARG A C 1
ATOM 1503 O O . ARG A 1 191 ? -5.257 1.879 7.432 1.00 75.81 191 ARG A O 1
ATOM 1510 N N . MET A 1 192 ? -7.367 2.589 7.804 1.00 76.88 192 MET A N 1
ATOM 1511 C CA . MET A 1 192 ? -7.005 3.604 8.788 1.00 76.88 192 MET A CA 1
ATOM 1512 C C . MET A 1 192 ? -6.379 2.982 10.040 1.00 76.88 192 MET A C 1
ATOM 1514 O O . MET A 1 192 ? -5.300 3.406 10.450 1.00 76.88 192 MET A O 1
ATOM 1518 N N . LEU A 1 193 ? -7.003 1.947 10.610 1.00 76.75 193 LEU A N 1
ATOM 1519 C CA . LEU A 1 193 ? -6.516 1.298 11.830 1.00 76.75 193 LEU A CA 1
ATOM 1520 C C . LEU A 1 193 ? -5.152 0.626 11.627 1.00 76.75 193 LEU A C 1
ATOM 1522 O O . LEU A 1 193 ? -4.243 0.824 12.431 1.00 76.75 193 LEU A O 1
ATOM 1526 N N . LEU A 1 194 ? -4.969 -0.117 10.532 1.00 76.25 194 LEU A N 1
ATOM 1527 C CA . LEU A 1 194 ? -3.690 -0.757 10.209 1.00 76.25 194 LEU A CA 1
ATOM 1528 C C . LEU A 1 194 ? -2.583 0.278 10.015 1.00 76.25 194 LEU A C 1
ATOM 1530 O O . LEU A 1 194 ? -1.478 0.101 10.527 1.00 76.25 194 LEU A O 1
ATOM 1534 N N . PHE A 1 195 ? -2.880 1.377 9.316 1.00 78.19 195 PHE A N 1
ATOM 1535 C CA . PHE A 1 195 ? -1.921 2.459 9.141 1.00 78.19 195 PHE A CA 1
ATOM 1536 C C . PHE A 1 195 ? -1.535 3.089 10.487 1.00 78.19 195 PHE A C 1
ATOM 1538 O O . PHE A 1 195 ? -0.351 3.313 10.745 1.00 78.19 195 PHE A O 1
ATOM 1545 N N . GLN A 1 196 ? -2.509 3.340 11.362 1.00 78.50 196 GLN A N 1
ATOM 1546 C CA . GLN A 1 196 ? -2.270 3.910 12.685 1.00 78.50 196 GLN A CA 1
ATOM 1547 C C . GLN A 1 196 ? -1.411 2.993 13.568 1.00 78.50 196 GLN A C 1
ATOM 1549 O O . GLN A 1 196 ? -0.431 3.457 14.149 1.00 78.50 196 GLN A O 1
ATOM 1554 N N . ILE A 1 197 ? -1.717 1.693 13.622 1.00 78.56 197 ILE A N 1
ATOM 1555 C CA . ILE A 1 197 ? -0.953 0.698 14.397 1.00 78.56 197 ILE A CA 1
ATOM 1556 C C . ILE A 1 197 ? 0.472 0.549 13.844 1.00 78.56 197 ILE A C 1
ATOM 1558 O O . ILE A 1 197 ? 1.449 0.519 14.602 1.00 78.56 197 ILE A O 1
ATOM 1562 N N . SER A 1 198 ? 0.608 0.496 12.515 1.00 78.06 198 SER A N 1
ATOM 1563 C CA . SER A 1 198 ? 1.902 0.423 11.831 1.00 78.06 198 SER A CA 1
ATOM 1564 C C . SER A 1 198 ? 2.803 1.598 12.206 1.00 78.06 198 SER A C 1
ATOM 1566 O O . SER A 1 198 ? 3.985 1.406 12.479 1.00 78.06 198 SER A O 1
ATOM 1568 N N . ASN A 1 199 ? 2.243 2.808 12.244 1.00 75.31 199 ASN A N 1
ATOM 1569 C CA . ASN A 1 199 ? 2.987 4.043 12.488 1.00 75.31 199 ASN A CA 1
ATOM 1570 C C . ASN A 1 199 ? 3.011 4.469 13.967 1.00 75.31 199 ASN A C 1
ATOM 1572 O O . ASN A 1 199 ? 3.393 5.599 14.257 1.00 75.31 199 ASN A O 1
ATOM 1576 N N . ASN A 1 200 ? 2.620 3.591 14.902 1.00 75.44 200 ASN A N 1
ATOM 1577 C CA . ASN A 1 200 ? 2.545 3.893 16.341 1.00 75.44 200 ASN A CA 1
ATOM 1578 C C . ASN A 1 200 ? 1.697 5.141 16.668 1.00 75.44 200 ASN A C 1
ATOM 1580 O O . ASN A 1 200 ? 1.951 5.829 17.652 1.00 75.44 200 ASN A O 1
ATOM 1584 N N . LEU A 1 201 ? 0.698 5.456 15.839 1.00 66.81 201 LEU A N 1
ATOM 1585 C CA . LEU A 1 201 ? -0.165 6.633 16.014 1.00 66.81 201 LEU A CA 1
ATOM 1586 C C . LEU A 1 201 ? -1.284 6.398 17.033 1.00 66.81 201 LEU A C 1
ATOM 1588 O O . LEU A 1 201 ? -1.990 7.336 17.404 1.00 66.81 201 LEU A O 1
ATOM 1592 N N . VAL A 1 202 ? -1.468 5.147 17.455 1.00 69.69 202 VAL A N 1
ATOM 1593 C CA . VAL A 1 202 ? -2.419 4.757 18.490 1.00 69.69 202 VAL A CA 1
ATOM 1594 C C . VAL A 1 202 ? -1.704 3.914 19.522 1.00 69.69 202 VAL A C 1
ATOM 1596 O O . VAL A 1 202 ? -1.049 2.922 19.204 1.00 69.69 202 VAL A O 1
ATOM 1599 N N . ASP A 1 203 ? -1.899 4.310 20.767 1.00 72.44 203 ASP A N 1
ATOM 1600 C CA . ASP A 1 203 ? -1.498 3.549 21.929 1.00 72.44 203 ASP A CA 1
ATOM 1601 C C . ASP A 1 203 ? -2.591 2.532 22.285 1.00 72.44 203 ASP A C 1
ATOM 1603 O O . ASP A 1 203 ? -3.504 2.802 23.064 1.00 72.44 203 ASP A O 1
ATOM 1607 N N . VAL A 1 204 ? -2.540 1.373 21.630 1.00 71.06 204 VAL A N 1
ATOM 1608 C CA . VAL A 1 204 ? -3.512 0.285 21.831 1.00 71.06 204 VAL A CA 1
ATOM 1609 C C . VAL A 1 204 ? -3.284 -0.490 23.126 1.00 71.06 204 VAL A C 1
ATOM 1611 O O . VAL A 1 204 ? -4.190 -1.170 23.603 1.00 71.06 204 VAL A O 1
ATOM 1614 N N . GLU A 1 205 ? -2.089 -0.396 23.700 1.00 69.12 205 GLU A N 1
ATOM 1615 C CA . GLU A 1 205 ? -1.733 -1.109 24.923 1.00 69.12 205 GLU A CA 1
ATOM 1616 C C . GLU A 1 205 ? -2.319 -0.389 26.140 1.00 69.12 205 GLU A C 1
ATOM 1618 O O . GLU A 1 205 ? -2.933 -1.035 26.989 1.00 69.12 205 GLU A O 1
ATOM 1623 N N . TYR A 1 206 ? -2.243 0.946 26.183 1.00 70.25 206 TYR A N 1
ATOM 1624 C CA . TYR A 1 206 ? -2.649 1.717 27.362 1.00 70.25 206 TYR A CA 1
ATOM 1625 C C . TYR A 1 206 ? -4.006 2.426 27.221 1.00 70.25 206 TYR A C 1
ATOM 1627 O O . TYR A 1 206 ? -4.627 2.761 28.231 1.00 70.25 206 TYR A O 1
ATOM 1635 N N . ASN A 1 207 ? -4.531 2.621 26.004 1.00 75.50 207 ASN A N 1
ATOM 1636 C CA . ASN A 1 207 ? -5.835 3.258 25.803 1.00 75.50 207 ASN A CA 1
ATOM 1637 C C . ASN A 1 207 ? -6.958 2.224 25.607 1.00 75.50 207 ASN A C 1
ATOM 1639 O O . ASN A 1 207 ? -7.229 1.783 24.488 1.00 75.50 207 ASN A O 1
ATOM 1643 N N . LYS A 1 208 ? -7.644 1.869 26.702 1.00 75.75 208 LYS A N 1
ATOM 1644 C CA . LYS A 1 208 ? -8.724 0.866 26.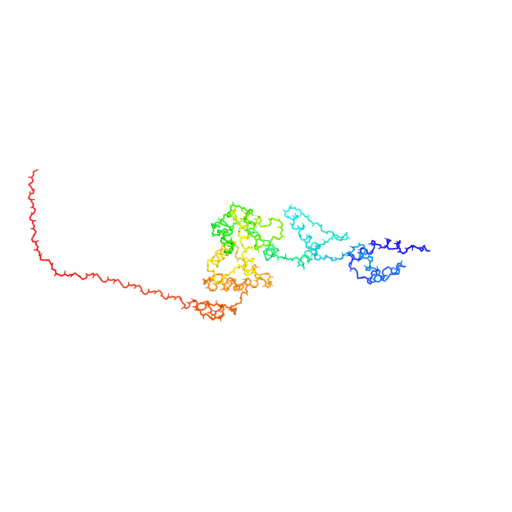707 1.00 75.75 208 LYS A CA 1
ATOM 1645 C C . LYS A 1 208 ? -9.861 1.192 25.734 1.00 75.75 208 LYS A C 1
ATOM 1647 O O . LYS A 1 208 ? -10.315 0.298 25.023 1.00 75.75 208 LYS A O 1
ATOM 1652 N N . ASP A 1 209 ? -10.301 2.445 25.654 1.00 73.12 209 ASP A N 1
ATOM 1653 C CA . ASP A 1 209 ? -11.413 2.840 24.775 1.00 73.12 209 ASP A CA 1
ATOM 1654 C C . ASP A 1 209 ? -11.035 2.680 23.295 1.00 73.12 209 ASP A C 1
ATOM 1656 O O . ASP A 1 209 ? -11.817 2.185 22.476 1.00 73.12 209 ASP A O 1
ATOM 1660 N N . ARG A 1 210 ? -9.789 3.030 22.951 1.00 72.62 210 ARG A N 1
ATOM 1661 C CA . ARG A 1 210 ? -9.240 2.835 21.601 1.00 72.62 210 ARG A CA 1
ATOM 1662 C C . ARG A 1 210 ? -9.054 1.371 21.263 1.00 72.62 210 ARG A C 1
ATOM 1664 O O . ARG A 1 210 ? -9.436 0.958 20.172 1.00 72.62 210 ARG A O 1
ATOM 1671 N N . ALA A 1 211 ? -8.494 0.598 22.187 1.00 76.38 211 ALA A N 1
ATOM 1672 C CA . ALA A 1 211 ? -8.334 -0.836 22.021 1.00 76.38 211 ALA A CA 1
ATOM 1673 C C . ALA A 1 211 ? -9.701 -1.493 21.779 1.00 76.38 211 ALA A C 1
ATOM 1675 O O . ALA A 1 211 ? -9.867 -2.215 20.802 1.00 76.38 211 ALA A O 1
ATOM 1676 N N . THR A 1 212 ? -10.711 -1.135 22.578 1.00 79.19 212 THR A N 1
ATOM 1677 C CA . THR A 1 212 ? -12.095 -1.616 22.429 1.00 79.19 212 THR A CA 1
ATOM 1678 C C . THR A 1 212 ? -12.660 -1.286 21.049 1.00 79.19 212 THR A C 1
ATOM 1680 O O . THR A 1 212 ? -13.109 -2.190 20.350 1.00 79.19 212 THR A O 1
ATOM 1683 N N . THR A 1 213 ? -12.533 -0.033 20.601 1.00 73.31 213 THR A N 1
ATOM 1684 C CA . THR A 1 213 ? -12.962 0.395 19.255 1.00 73.31 213 THR A CA 1
ATOM 1685 C C . THR A 1 213 ? -12.293 -0.439 18.155 1.00 73.31 213 THR A C 1
ATOM 1687 O O . THR A 1 213 ? -12.939 -0.883 17.207 1.00 73.31 213 THR A O 1
ATOM 1690 N N . ILE A 1 214 ? -10.986 -0.682 18.276 1.00 76.12 214 ILE A N 1
ATOM 1691 C CA . ILE A 1 214 ? -10.215 -1.474 17.311 1.00 76.12 214 ILE A CA 1
ATOM 1692 C C . ILE A 1 214 ? -10.676 -2.932 17.304 1.00 76.12 214 ILE A C 1
ATOM 1694 O O . ILE A 1 214 ? -10.870 -3.509 16.235 1.00 76.12 214 ILE A O 1
ATOM 1698 N N . PHE A 1 215 ? -10.894 -3.531 18.474 1.00 80.38 215 PHE A N 1
ATOM 1699 C CA . PHE A 1 215 ? -11.351 -4.913 18.574 1.00 80.38 215 PHE A CA 1
ATOM 1700 C C . PHE A 1 215 ? -12.778 -5.087 18.057 1.00 80.38 215 PHE A C 1
ATOM 1702 O O . PHE A 1 215 ? -13.051 -6.052 17.345 1.00 80.38 215 PHE A O 1
ATOM 1709 N N . GLU A 1 216 ? -13.679 -4.148 18.340 1.00 75.56 216 GLU A N 1
ATOM 1710 C CA . GLU A 1 216 ? -15.030 -4.137 17.772 1.00 75.56 216 GLU A CA 1
ATOM 1711 C C . GLU A 1 216 ? -14.999 -4.004 16.249 1.00 75.56 216 GLU A C 1
ATOM 1713 O O . GLU A 1 216 ? -15.706 -4.738 15.553 1.00 75.56 216 GLU A O 1
ATOM 1718 N N . ALA A 1 217 ? -14.111 -3.159 15.717 1.00 73.06 217 ALA A N 1
ATOM 1719 C CA . ALA A 1 217 ? -13.887 -3.066 14.282 1.00 73.06 217 ALA A CA 1
ATOM 1720 C C . ALA A 1 217 ? -13.420 -4.397 13.694 1.00 73.06 217 ALA A C 1
ATOM 1722 O O . ALA A 1 217 ? -13.976 -4.885 12.706 1.00 73.06 217 ALA A O 1
ATOM 1723 N N . PHE A 1 218 ? -12.423 -5.016 14.323 1.00 75.19 218 PHE A N 1
ATOM 1724 C CA . PHE A 1 218 ? -11.883 -6.303 13.903 1.00 75.19 218 PHE A CA 1
ATOM 1725 C C . PHE A 1 218 ? -12.932 -7.415 13.955 1.00 75.19 218 PHE A C 1
ATOM 1727 O O . PHE A 1 218 ? -12.997 -8.215 13.022 1.00 75.19 218 PHE A O 1
ATOM 1734 N N . ARG A 1 219 ? -13.806 -7.437 14.967 1.00 77.00 219 ARG A N 1
ATOM 1735 C CA . ARG A 1 219 ? -14.931 -8.382 15.055 1.00 77.00 219 ARG A CA 1
ATOM 1736 C C . ARG A 1 219 ? -15.976 -8.145 13.973 1.00 77.00 219 ARG A C 1
ATOM 1738 O O . ARG A 1 219 ? -16.377 -9.096 13.308 1.00 77.00 219 ARG A O 1
ATOM 1745 N N . GLY A 1 220 ? -16.368 -6.892 13.742 1.00 68.06 220 GLY A N 1
ATOM 1746 C CA . GLY A 1 220 ? -17.325 -6.525 12.693 1.00 68.06 220 GLY A CA 1
ATOM 1747 C C . GLY A 1 220 ? -16.846 -6.862 11.274 1.00 68.06 220 GLY A C 1
ATOM 1748 O O . GLY A 1 220 ? -17.659 -7.016 10.357 1.00 68.06 220 GLY A O 1
ATOM 1749 N N . MET A 1 221 ? -15.531 -6.996 11.093 1.00 62.66 221 MET A N 1
ATOM 1750 C CA . MET A 1 221 ? -14.908 -7.499 9.867 1.00 62.66 221 MET A CA 1
ATOM 1751 C C . MET A 1 221 ? -14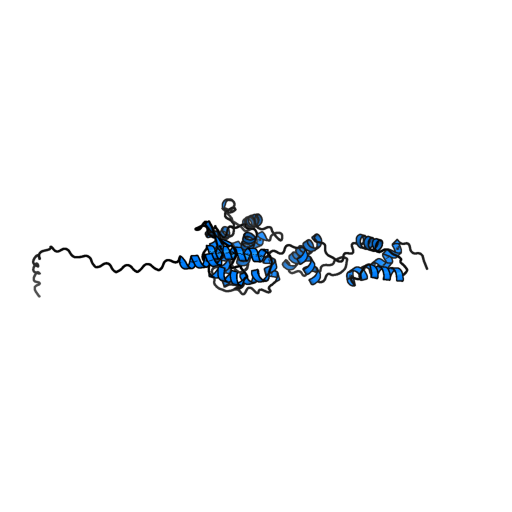.777 -9.019 9.851 1.00 62.66 221 MET A C 1
ATOM 1753 O O . MET A 1 221 ? -15.070 -9.638 8.828 1.00 62.66 221 MET A O 1
ATOM 1757 N N . ALA A 1 222 ? -14.388 -9.622 10.976 1.00 55.53 222 ALA A N 1
ATOM 1758 C CA . ALA A 1 222 ? -14.250 -11.065 11.118 1.00 55.53 222 ALA A CA 1
ATOM 1759 C C . ALA A 1 222 ? -15.571 -11.797 10.855 1.00 55.53 222 ALA A C 1
ATOM 1761 O O . ALA A 1 222 ? -15.546 -12.855 10.245 1.00 55.53 222 ALA A O 1
ATOM 1762 N N . THR A 1 223 ? -16.725 -11.233 11.223 1.00 50.22 223 THR A N 1
ATOM 1763 C CA . THR A 1 223 ? -18.051 -11.821 10.943 1.00 50.22 223 THR A CA 1
ATOM 1764 C C . THR A 1 223 ? -18.441 -11.814 9.462 1.00 50.22 223 THR A C 1
ATOM 1766 O O . THR A 1 223 ? -19.379 -12.504 9.079 1.00 50.22 223 THR A O 1
ATOM 1769 N N . SER A 1 224 ? -17.740 -11.044 8.622 1.00 51.22 224 SER A N 1
ATOM 1770 C CA . SER A 1 224 ? -17.992 -10.967 7.173 1.00 51.22 224 SER A CA 1
ATOM 1771 C C . SER A 1 224 ? -16.922 -11.688 6.351 1.00 51.22 224 SER A C 1
ATOM 1773 O O . SER A 1 224 ? -17.241 -12.217 5.298 1.00 51.22 224 SER A O 1
ATOM 1775 N N . ASN A 1 225 ? -15.678 -11.732 6.841 1.00 51.12 225 ASN A N 1
ATOM 1776 C CA . ASN A 1 225 ? -14.558 -12.461 6.252 1.00 51.12 225 ASN A CA 1
ATOM 1777 C C . ASN A 1 225 ? -13.668 -12.982 7.389 1.00 51.12 225 ASN A C 1
ATOM 1779 O O . ASN A 1 225 ? -12.935 -12.209 8.010 1.00 51.12 225 ASN A O 1
ATOM 1783 N N . HIS A 1 226 ? -13.705 -14.287 7.654 1.00 50.84 226 HIS A N 1
ATOM 1784 C CA . HIS A 1 226 ? -12.960 -14.962 8.728 1.00 50.84 226 HIS A CA 1
ATOM 1785 C C . HIS A 1 226 ? -11.418 -14.947 8.576 1.00 50.84 226 HIS A C 1
ATOM 1787 O O . HIS A 1 226 ? -10.735 -15.754 9.200 1.00 50.84 226 HIS A O 1
ATOM 1793 N N . GLU A 1 227 ? -10.834 -14.046 7.778 1.00 59.44 227 GLU A N 1
ATOM 1794 C CA . GLU A 1 227 ? -9.448 -14.189 7.323 1.00 59.44 227 GLU A CA 1
ATOM 1795 C C . GLU A 1 227 ? -8.546 -12.964 7.493 1.00 59.44 227 GLU A C 1
ATOM 1797 O O . GLU A 1 227 ? -7.366 -13.090 7.206 1.00 59.44 227 GLU A O 1
ATOM 1802 N N . TRP A 1 228 ? -8.985 -11.803 7.999 1.00 68.81 228 TRP A N 1
ATOM 1803 C CA . TRP A 1 228 ? -8.074 -10.637 8.076 1.00 68.81 228 TRP A CA 1
ATOM 1804 C C . TRP A 1 228 ? -6.745 -10.888 8.840 1.00 68.81 228 TRP A C 1
ATOM 1806 O O . TRP A 1 228 ? -5.712 -10.377 8.402 1.00 68.81 228 TRP A O 1
ATOM 1816 N N . PRO A 1 229 ? -6.687 -11.712 9.911 1.00 67.19 229 PRO A N 1
ATOM 1817 C CA . PRO A 1 229 ? -5.420 -12.096 10.537 1.00 67.19 229 PRO A CA 1
ATOM 1818 C C . PRO A 1 229 ? -4.558 -12.970 9.616 1.00 67.19 229 PRO A C 1
ATOM 1820 O O . PRO A 1 229 ? -3.344 -12.799 9.549 1.00 67.19 229 PRO A O 1
ATOM 1823 N N . LEU A 1 230 ? -5.186 -13.882 8.867 1.00 65.38 230 LEU A N 1
ATOM 1824 C CA . LEU A 1 230 ? -4.519 -14.728 7.872 1.00 65.38 230 LEU A CA 1
ATOM 1825 C C . LEU A 1 230 ? -4.030 -13.901 6.679 1.00 65.38 230 LEU A C 1
ATOM 1827 O O . LEU A 1 230 ? -2.952 -14.156 6.157 1.00 65.38 230 LEU A O 1
ATOM 1831 N N . MET A 1 231 ? -4.773 -12.862 6.305 1.00 63.41 231 MET A N 1
ATOM 1832 C CA . MET A 1 231 ? -4.387 -11.877 5.303 1.00 63.41 231 MET A CA 1
ATOM 1833 C C . MET A 1 231 ? -3.134 -11.107 5.740 1.00 63.41 231 MET A C 1
ATOM 1835 O O . MET A 1 231 ? -2.229 -10.912 4.932 1.00 63.41 231 MET A O 1
ATOM 1839 N N . LEU A 1 232 ? -3.037 -10.722 7.021 1.00 67.31 232 LEU A N 1
ATOM 1840 C CA . LEU A 1 232 ? -1.808 -10.138 7.564 1.00 67.31 232 LEU A CA 1
ATOM 1841 C C . LEU A 1 232 ? -0.638 -11.128 7.529 1.00 67.31 232 LEU A C 1
ATOM 1843 O O . LEU A 1 232 ? 0.444 -10.786 7.060 1.00 67.31 232 LEU A O 1
ATOM 1847 N N . SER A 1 233 ? -0.882 -12.369 7.951 1.00 69.81 233 SER A N 1
ATOM 1848 C CA . SER A 1 233 ? 0.111 -13.449 7.934 1.00 69.81 233 SER A CA 1
ATOM 1849 C C . SER A 1 233 ? 0.628 -13.768 6.522 1.00 69.81 233 SER A C 1
ATOM 1851 O O . SER A 1 233 ? 1.809 -14.061 6.328 1.00 69.81 233 SER A O 1
ATOM 1853 N N . ALA A 1 234 ? -0.235 -13.667 5.508 1.00 64.44 234 ALA A N 1
ATOM 1854 C CA . ALA A 1 234 ? 0.094 -13.959 4.116 1.00 64.44 234 ALA A CA 1
ATOM 1855 C C . ALA A 1 234 ? 1.059 -12.947 3.476 1.00 64.44 234 ALA A C 1
ATOM 1857 O O . ALA A 1 234 ? 1.718 -13.294 2.493 1.00 64.44 234 ALA A O 1
ATOM 1858 N N . MET A 1 235 ? 1.169 -11.721 4.005 1.00 62.28 235 MET A N 1
ATOM 1859 C CA . MET A 1 235 ? 2.091 -10.721 3.454 1.00 62.28 235 MET A CA 1
ATOM 1860 C C . MET A 1 235 ? 3.550 -10.972 3.854 1.00 62.28 235 MET A C 1
ATOM 1862 O O . MET A 1 235 ? 4.447 -10.624 3.086 1.00 62.28 235 MET A O 1
ATOM 1866 N N . ARG A 1 236 ? 3.793 -11.618 5.008 1.00 64.94 236 ARG A N 1
ATOM 1867 C CA . ARG A 1 236 ? 5.132 -11.976 5.529 1.00 64.94 236 ARG A CA 1
ATOM 1868 C C . ARG A 1 236 ? 6.152 -10.830 5.476 1.00 64.94 236 ARG A C 1
ATOM 1870 O O . ARG A 1 236 ? 7.333 -11.053 5.208 1.00 64.94 236 ARG A O 1
ATOM 1877 N N . ASP A 1 237 ? 5.696 -9.601 5.685 1.00 65.88 237 ASP A N 1
ATOM 1878 C CA . ASP A 1 237 ? 6.553 -8.421 5.714 1.00 65.88 237 ASP A CA 1
ATOM 1879 C C . ASP A 1 237 ? 6.752 -7.914 7.159 1.00 65.88 237 ASP A C 1
ATOM 1881 O O . ASP A 1 237 ? 5.883 -8.127 8.011 1.00 65.88 237 ASP A O 1
ATOM 1885 N N . PRO A 1 238 ? 7.857 -7.206 7.464 1.00 70.12 238 PRO A N 1
ATOM 1886 C CA . PRO A 1 238 ? 8.143 -6.747 8.828 1.00 70.12 238 PRO A CA 1
ATOM 1887 C C . PRO A 1 238 ? 7.062 -5.840 9.434 1.00 70.12 238 PRO A C 1
ATOM 1889 O O . PRO A 1 238 ? 6.905 -5.774 10.655 1.00 70.12 238 PRO A O 1
ATOM 1892 N N . THR A 1 239 ? 6.308 -5.119 8.601 1.00 73.31 239 THR A N 1
ATOM 1893 C CA . THR A 1 239 ? 5.215 -4.261 9.055 1.00 73.31 239 THR A CA 1
ATOM 1894 C C . THR A 1 239 ? 4.017 -5.105 9.473 1.00 73.31 239 THR A C 1
ATOM 1896 O O . THR A 1 239 ? 3.462 -4.867 10.545 1.00 73.31 239 THR A O 1
ATOM 1899 N N . SER A 1 240 ? 3.657 -6.125 8.690 1.00 76.94 240 SER A N 1
ATOM 1900 C CA . SER A 1 240 ? 2.611 -7.084 9.058 1.00 76.94 240 SER A CA 1
ATOM 1901 C C . SER A 1 240 ? 2.915 -7.800 10.382 1.00 76.94 240 SER A C 1
ATOM 1903 O O . SER A 1 240 ? 2.050 -7.845 11.257 1.00 76.94 240 SER A O 1
ATOM 1905 N N . GLU A 1 241 ? 4.160 -8.241 10.597 1.00 79.44 241 GLU A N 1
ATOM 1906 C CA . GLU A 1 241 ? 4.601 -8.852 11.858 1.00 79.44 241 GLU A CA 1
ATOM 1907 C C . GLU A 1 241 ? 4.506 -7.875 13.036 1.00 79.44 241 GLU A C 1
ATOM 1909 O O . GL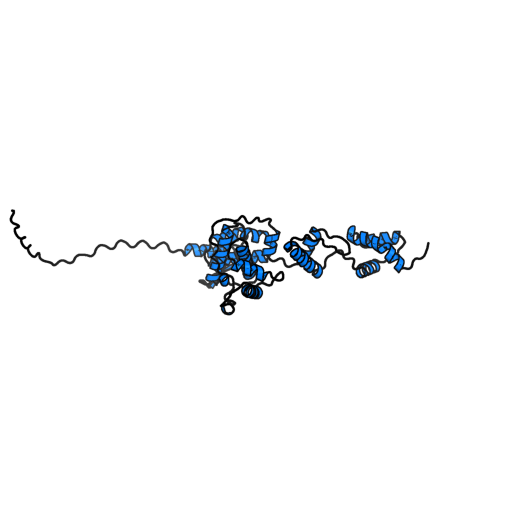U A 1 241 ? 4.011 -8.233 14.105 1.00 79.44 241 GLU A O 1
ATOM 1914 N N . SER A 1 242 ? 4.927 -6.617 12.849 1.00 82.88 242 SER A N 1
ATOM 1915 C CA . SER A 1 242 ? 4.801 -5.580 13.880 1.00 82.88 242 SER A CA 1
ATOM 1916 C C . SER A 1 242 ? 3.341 -5.320 14.260 1.00 82.88 242 SER A C 1
ATOM 1918 O O . SER A 1 242 ? 3.032 -5.198 15.445 1.00 82.88 242 SER A O 1
ATOM 1920 N N . ILE A 1 243 ? 2.438 -5.260 13.276 1.00 83.31 243 ILE A N 1
ATOM 1921 C CA . ILE A 1 243 ? 1.001 -5.072 13.511 1.00 83.31 243 ILE A CA 1
ATOM 1922 C C . ILE A 1 243 ? 0.433 -6.260 14.292 1.00 83.31 243 ILE A C 1
ATOM 1924 O O . ILE A 1 243 ? -0.213 -6.047 15.316 1.00 83.31 243 ILE A O 1
ATOM 1928 N N . ILE A 1 244 ? 0.696 -7.492 13.840 1.00 85.31 244 ILE A N 1
ATOM 1929 C CA . ILE A 1 244 ? 0.222 -8.726 14.486 1.00 85.31 244 ILE A CA 1
ATOM 1930 C C . ILE A 1 244 ? 0.651 -8.754 15.958 1.00 85.31 244 ILE A C 1
ATOM 1932 O O . ILE A 1 244 ? -0.176 -8.956 16.844 1.00 85.31 244 ILE A O 1
ATOM 1936 N N . ASN A 1 245 ? 1.925 -8.472 16.222 1.00 85.69 245 ASN A N 1
ATOM 1937 C CA . ASN A 1 245 ? 2.510 -8.474 17.560 1.00 85.69 245 ASN A CA 1
ATOM 1938 C C . ASN A 1 245 ? 1.933 -7.380 18.479 1.00 85.69 245 ASN A C 1
ATOM 1940 O O . ASN A 1 245 ? 1.681 -7.628 19.658 1.00 85.69 245 ASN A O 1
ATOM 1944 N N . LYS A 1 246 ? 1.665 -6.175 17.961 1.00 86.00 246 LYS A N 1
ATOM 1945 C CA . LYS A 1 246 ? 1.029 -5.091 18.739 1.00 86.00 246 LYS A CA 1
ATOM 1946 C C . LYS A 1 246 ? -0.432 -5.384 19.062 1.00 86.00 246 LYS A C 1
ATOM 1948 O O . LYS A 1 246 ? -0.871 -5.178 20.190 1.00 86.00 246 LYS A O 1
ATOM 1953 N N . VAL A 1 247 ? -1.190 -5.873 18.080 1.00 86.50 247 VAL A N 1
ATOM 1954 C CA . VAL A 1 247 ? -2.597 -6.243 18.286 1.00 86.50 247 VAL A CA 1
ATOM 1955 C C . VAL A 1 247 ? -2.698 -7.419 19.251 1.00 86.50 247 VAL A C 1
ATOM 1957 O O . VAL A 1 247 ? -3.565 -7.411 20.121 1.00 86.50 247 VAL A O 1
ATOM 1960 N N . PHE A 1 248 ? -1.800 -8.400 19.138 1.00 87.75 248 PHE A N 1
ATOM 1961 C CA . PHE A 1 248 ? -1.708 -9.512 20.077 1.00 87.75 248 PHE A CA 1
ATOM 1962 C C . PHE A 1 248 ? -1.435 -9.026 21.500 1.00 87.75 248 PHE A C 1
ATOM 1964 O O . PHE A 1 248 ? -2.170 -9.394 22.414 1.00 87.75 248 PHE A O 1
ATOM 1971 N N . ALA A 1 249 ? -0.438 -8.155 21.683 1.00 85.94 249 ALA A N 1
ATOM 1972 C CA . ALA A 1 249 ? -0.107 -7.619 22.996 1.00 85.94 249 ALA A CA 1
ATOM 1973 C C . ALA A 1 249 ? -1.287 -6.868 23.627 1.00 85.94 249 ALA A C 1
ATOM 1975 O O . ALA A 1 249 ? -1.679 -7.165 24.755 1.00 85.94 249 ALA A O 1
ATOM 1976 N N . ALA A 1 250 ? -1.925 -5.973 22.868 1.00 86.56 250 ALA A N 1
ATOM 1977 C CA . ALA A 1 250 ? -3.120 -5.267 23.316 1.00 86.56 250 ALA A CA 1
ATOM 1978 C C . ALA A 1 250 ? -4.273 -6.230 23.650 1.00 86.56 250 ALA A C 1
ATOM 1980 O O . ALA A 1 250 ? -4.963 -6.045 24.650 1.00 86.56 250 ALA A O 1
ATOM 1981 N N . ALA A 1 251 ? -4.485 -7.274 22.845 1.00 87.81 251 ALA A N 1
ATOM 1982 C CA . ALA A 1 251 ? -5.534 -8.259 23.093 1.00 87.81 251 ALA A CA 1
ATOM 1983 C C . ALA A 1 251 ? -5.294 -9.030 24.398 1.00 87.81 251 ALA A C 1
ATOM 1985 O O . ALA A 1 251 ? -6.242 -9.269 25.141 1.00 87.81 251 ALA A O 1
ATOM 1986 N N . VAL A 1 252 ? -4.041 -9.369 24.712 1.00 85.88 252 VAL A N 1
ATOM 1987 C CA . VAL A 1 252 ? -3.676 -10.002 25.988 1.00 85.88 252 VAL A CA 1
ATOM 1988 C C . VAL A 1 252 ? -3.894 -9.041 27.161 1.00 85.88 252 VAL A C 1
ATOM 1990 O O . VAL A 1 252 ? -4.536 -9.423 28.136 1.00 85.88 252 VAL A O 1
ATOM 1993 N N . ILE A 1 253 ? -3.444 -7.783 27.055 1.00 84.06 253 ILE A N 1
ATOM 1994 C CA . ILE A 1 253 ? -3.620 -6.761 28.108 1.00 84.06 253 ILE A CA 1
ATOM 1995 C C . ILE A 1 253 ? -5.106 -6.534 28.423 1.00 84.06 253 ILE A C 1
ATOM 1997 O O . ILE A 1 253 ? -5.492 -6.463 29.588 1.00 84.06 253 ILE A O 1
ATOM 2001 N N . HIS A 1 254 ? -5.944 -6.431 27.388 1.00 84.44 254 HIS A N 1
ATOM 2002 C CA . HIS A 1 254 ? -7.374 -6.119 27.517 1.00 84.44 254 HIS A CA 1
ATOM 2003 C C . HIS A 1 254 ? -8.275 -7.364 27.568 1.00 84.44 254 HIS A C 1
ATOM 2005 O O . HIS A 1 254 ? -9.493 -7.243 27.421 1.00 84.44 254 HIS A O 1
ATOM 2011 N N . ASN A 1 255 ? -7.700 -8.555 27.773 1.00 85.44 255 ASN A N 1
ATOM 2012 C CA . ASN A 1 255 ? -8.404 -9.834 27.912 1.00 85.44 255 ASN A CA 1
ATOM 2013 C C . ASN A 1 255 ? -9.374 -10.165 26.750 1.00 85.44 255 ASN A C 1
ATOM 2015 O O . ASN A 1 255 ? -10.518 -10.570 26.952 1.00 85.44 255 ASN A O 1
ATOM 2019 N N . GLN A 1 256 ? -8.924 -9.962 25.511 1.00 87.44 256 GLN A N 1
ATOM 2020 C CA . GLN A 1 256 ? -9.663 -10.258 24.278 1.00 87.44 256 GLN A CA 1
ATOM 2021 C C . GLN A 1 256 ? -9.172 -11.580 23.671 1.00 87.44 256 GLN A C 1
ATOM 2023 O O . GLN A 1 256 ? -8.363 -11.608 22.739 1.00 87.44 256 GLN A O 1
ATOM 2028 N N . SER A 1 257 ? -9.630 -12.695 24.238 1.00 85.12 257 SER A N 1
ATOM 2029 C CA . SER A 1 257 ? -9.131 -14.041 23.926 1.00 85.12 257 SER A CA 1
ATOM 2030 C C . SER A 1 257 ? -9.343 -14.463 22.467 1.00 85.12 257 SER A C 1
ATOM 2032 O O . SER A 1 257 ? -8.451 -15.056 21.863 1.00 85.12 257 SER A O 1
ATOM 2034 N N . ASP A 1 258 ? -10.475 -14.108 21.863 1.00 84.62 258 ASP A N 1
ATOM 2035 C CA . ASP A 1 258 ? -10.792 -14.370 20.455 1.00 84.62 258 ASP A CA 1
ATOM 2036 C C . ASP A 1 258 ? -9.793 -13.703 19.495 1.00 84.62 258 ASP A C 1
ATOM 2038 O O . ASP A 1 258 ? -9.280 -14.340 18.565 1.00 84.62 258 ASP A O 1
ATOM 2042 N N . ILE A 1 259 ? -9.461 -12.435 19.751 1.00 85.56 259 ILE A N 1
ATOM 2043 C CA . ILE A 1 259 ? -8.477 -11.678 18.973 1.00 85.56 259 ILE A CA 1
ATOM 2044 C C . ILE A 1 259 ? -7.068 -12.219 19.226 1.00 85.56 259 ILE A C 1
ATOM 2046 O O . ILE A 1 259 ? -6.319 -12.425 18.271 1.00 85.56 259 ILE A O 1
ATOM 2050 N N . ALA A 1 260 ? -6.715 -12.512 20.480 1.00 86.00 260 ALA A N 1
ATOM 2051 C CA . ALA A 1 260 ? -5.404 -13.055 20.830 1.00 86.00 260 ALA A CA 1
ATOM 2052 C C . ALA A 1 260 ? -5.140 -14.404 20.135 1.00 86.00 260 ALA A C 1
ATOM 2054 O O . ALA A 1 260 ? -4.099 -14.580 19.502 1.00 86.00 260 ALA A O 1
ATOM 2055 N N . ILE A 1 261 ? -6.112 -15.323 20.158 1.00 83.81 261 ILE A N 1
ATOM 2056 C CA . ILE A 1 261 ? -6.043 -16.609 19.443 1.00 83.81 261 ILE A CA 1
ATOM 2057 C C . ILE A 1 261 ? -5.887 -16.384 17.936 1.00 83.81 261 ILE A C 1
ATOM 2059 O O . ILE A 1 261 ? -5.107 -17.070 17.273 1.00 83.81 261 ILE A O 1
ATOM 2063 N N . SER A 1 262 ? -6.614 -15.414 17.386 1.00 84.44 262 SER A N 1
ATOM 2064 C CA . SER A 1 262 ? -6.536 -15.081 15.965 1.00 84.44 262 SER A CA 1
ATOM 2065 C C . SER A 1 262 ? -5.155 -14.550 15.569 1.00 84.44 262 SER A C 1
AT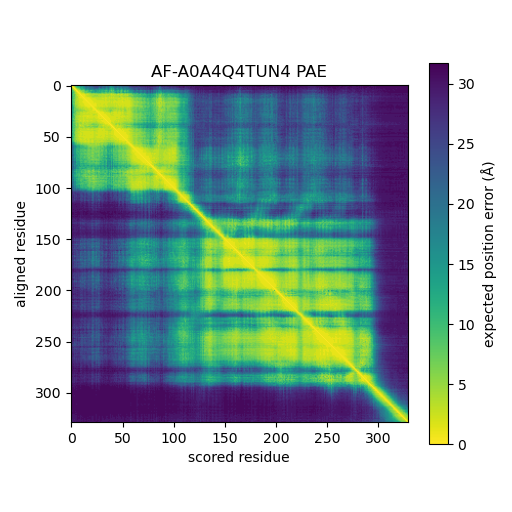OM 2067 O O . SER A 1 262 ? -4.632 -14.930 14.523 1.00 84.44 262 SER A O 1
ATOM 2069 N N . MET A 1 263 ? -4.529 -13.726 16.414 1.00 86.00 263 MET A N 1
ATOM 2070 C CA . MET A 1 263 ? -3.174 -13.224 16.174 1.00 86.00 263 MET A CA 1
ATOM 2071 C C . MET A 1 263 ? -2.109 -14.316 16.332 1.00 86.00 263 MET A C 1
ATOM 2073 O O . MET A 1 263 ? -1.165 -14.357 15.547 1.00 86.00 263 MET A O 1
ATOM 2077 N N . LEU A 1 264 ? -2.279 -15.255 17.269 1.00 85.38 264 LEU A N 1
ATOM 2078 C CA . LEU A 1 264 ? -1.400 -16.427 17.383 1.00 85.38 264 LEU A CA 1
ATOM 2079 C C . LEU A 1 264 ? -1.424 -17.275 16.109 1.00 85.38 264 LEU A C 1
ATOM 2081 O O . LEU A 1 264 ? -0.372 -17.631 15.584 1.00 85.38 264 LEU A O 1
ATOM 2085 N N . LYS A 1 265 ? -2.617 -17.534 15.558 1.00 82.88 265 LYS A N 1
ATOM 2086 C CA . LYS A 1 265 ? -2.764 -18.225 14.265 1.00 82.88 265 LYS A CA 1
ATOM 2087 C C . LYS A 1 265 ? -2.116 -17.456 13.111 1.00 82.88 265 LYS A C 1
ATOM 2089 O O . LYS A 1 265 ? -1.650 -18.078 12.162 1.00 82.88 265 LYS A O 1
ATOM 2094 N N . ALA A 1 266 ? -2.072 -16.128 13.199 1.00 82.38 266 ALA A N 1
ATOM 2095 C CA . ALA A 1 266 ? -1.412 -15.271 12.220 1.00 82.38 266 ALA A CA 1
ATOM 2096 C C . ALA A 1 266 ? 0.125 -15.233 12.359 1.00 82.38 266 ALA A C 1
ATOM 2098 O O . ALA A 1 266 ? 0.788 -14.683 11.480 1.00 82.38 266 ALA A O 1
ATOM 2099 N N . GLY A 1 267 ? 0.698 -15.833 13.410 1.00 85.19 267 GLY A N 1
ATOM 2100 C CA . GLY A 1 267 ? 2.144 -15.891 13.643 1.00 85.19 267 GLY A CA 1
ATOM 2101 C C . GLY A 1 267 ? 2.666 -14.940 14.723 1.00 85.19 267 GLY A C 1
ATOM 2102 O O . GLY A 1 267 ? 3.870 -14.701 14.775 1.00 85.19 267 GLY A O 1
ATOM 2103 N N . ALA A 1 268 ? 1.797 -14.392 15.583 1.00 86.31 268 ALA A N 1
ATOM 2104 C CA . ALA A 1 268 ? 2.236 -13.608 16.739 1.00 86.31 268 ALA A CA 1
ATOM 2105 C C . ALA A 1 268 ? 3.143 -14.433 17.661 1.00 86.31 268 ALA A C 1
ATOM 2107 O O . ALA A 1 268 ? 2.893 -15.618 17.892 1.00 86.31 268 ALA A O 1
ATOM 2108 N N . SER A 1 269 ? 4.169 -13.799 18.231 1.00 84.69 269 SER A N 1
ATOM 2109 C CA . SER A 1 269 ? 5.087 -14.472 19.154 1.00 84.69 269 SER A CA 1
ATOM 2110 C C . SER A 1 269 ? 4.516 -14.516 20.581 1.00 84.69 269 SER A C 1
ATOM 2112 O O . SER A 1 269 ? 4.389 -13.462 21.208 1.00 84.69 269 SER A O 1
ATOM 2114 N N . PRO A 1 270 ? 4.259 -15.704 21.169 1.00 83.31 270 PRO A N 1
ATOM 2115 C CA . PRO A 1 270 ? 3.823 -15.826 22.569 1.00 83.31 270 PRO A CA 1
ATOM 2116 C C . PRO A 1 270 ? 4.870 -15.326 23.574 1.00 83.31 270 PRO A C 1
ATOM 2118 O O . PRO A 1 270 ? 4.547 -14.980 24.708 1.00 83.31 270 PRO A O 1
ATOM 2121 N N . ASN A 1 271 ? 6.135 -15.290 23.150 1.00 83.62 271 ASN A N 1
ATOM 2122 C CA . ASN A 1 271 ? 7.271 -14.891 23.977 1.00 83.62 271 ASN A CA 1
ATOM 2123 C C . ASN A 1 271 ? 7.591 -13.398 23.847 1.00 83.62 271 ASN A C 1
ATOM 2125 O O . ASN A 1 271 ? 8.584 -12.926 24.403 1.00 83.62 271 ASN A O 1
ATOM 2129 N N . GLN A 1 272 ? 6.785 -12.646 23.093 1.00 81.69 272 GLN A N 1
ATOM 2130 C CA . GLN A 1 272 ? 6.916 -11.201 23.039 1.00 81.69 272 GLN A CA 1
ATOM 2131 C C . GLN A 1 272 ? 6.769 -10.616 24.444 1.00 81.69 272 GLN A C 1
ATOM 2133 O O . GLN A 1 272 ? 5.890 -11.013 25.210 1.00 81.69 272 GLN A O 1
ATOM 2138 N N . ARG A 1 273 ? 7.640 -9.660 24.773 1.00 76.94 273 ARG A N 1
ATOM 2139 C CA . ARG A 1 273 ? 7.544 -8.919 26.028 1.00 76.94 273 ARG A CA 1
ATOM 2140 C C . ARG A 1 273 ? 6.376 -7.945 25.968 1.00 76.94 273 ARG A C 1
ATOM 2142 O O . ARG A 1 273 ? 6.295 -7.146 25.038 1.00 76.94 273 ARG A O 1
ATOM 2149 N N . ILE A 1 274 ? 5.528 -8.002 26.984 1.00 76.88 274 ILE A N 1
ATOM 2150 C CA . ILE A 1 274 ? 4.420 -7.083 27.216 1.00 76.88 274 ILE A CA 1
ATOM 2151 C C . ILE A 1 274 ? 4.665 -6.387 28.552 1.00 76.88 274 ILE A C 1
ATOM 2153 O O . ILE A 1 274 ? 5.052 -7.020 29.537 1.00 76.88 274 ILE A O 1
ATOM 2157 N N . LEU A 1 275 ? 4.452 -5.074 28.589 1.00 67.94 275 LEU A N 1
ATOM 2158 C CA . LEU A 1 275 ? 4.516 -4.306 29.823 1.00 67.94 275 LEU A CA 1
ATOM 2159 C C . LEU A 1 275 ? 3.132 -4.303 30.488 1.00 67.94 275 LEU A C 1
ATOM 2161 O O . LEU A 1 275 ? 2.190 -3.710 29.968 1.00 67.94 275 LEU A O 1
ATOM 2165 N N . LEU A 1 276 ? 2.997 -4.958 31.642 1.00 64.38 276 LEU A N 1
ATOM 2166 C CA . LEU A 1 276 ? 1.762 -4.902 32.427 1.00 64.38 276 LEU A CA 1
ATOM 2167 C C . LEU A 1 276 ? 1.845 -3.734 33.415 1.00 64.38 276 LEU A C 1
ATOM 2169 O O . LEU A 1 276 ? 2.680 -3.720 34.322 1.00 64.38 276 LEU A O 1
ATOM 2173 N N . THR A 1 277 ? 0.972 -2.740 33.251 1.00 56.28 277 THR A N 1
ATOM 2174 C CA . THR A 1 277 ? 0.981 -1.507 34.062 1.00 56.28 277 THR A CA 1
ATOM 2175 C C . THR A 1 277 ? 0.687 -1.738 35.537 1.00 56.28 277 THR A C 1
ATOM 2177 O O . THR A 1 277 ? 1.200 -1.003 36.373 1.00 56.28 277 THR A O 1
ATOM 2180 N N . TRP A 1 278 ? -0.082 -2.772 35.882 1.00 57.41 278 TRP A N 1
ATOM 2181 C CA . TRP A 1 278 ? -0.403 -3.101 37.273 1.00 57.41 278 TRP A CA 1
ATOM 2182 C C . TRP A 1 278 ? 0.725 -3.853 38.005 1.00 57.41 278 TRP A C 1
ATOM 2184 O O . TRP A 1 278 ? 0.581 -4.139 39.190 1.00 57.41 278 TRP A O 1
ATOM 2194 N N . TYR A 1 279 ? 1.855 -4.136 37.337 1.00 52.62 279 TYR A N 1
ATOM 2195 C CA . TYR A 1 279 ? 2.980 -4.870 37.933 1.00 52.62 279 TYR A CA 1
ATOM 2196 C C . TYR A 1 279 ? 4.371 -4.247 37.700 1.00 52.62 279 TYR A C 1
ATOM 2198 O O . TYR A 1 279 ? 5.349 -4.753 38.241 1.00 52.62 279 TYR A O 1
ATOM 2206 N N . TYR A 1 280 ? 4.499 -3.161 36.919 1.00 56.53 280 TYR A N 1
ATOM 2207 C CA . TYR A 1 280 ? 5.789 -2.523 36.565 1.00 56.53 280 TYR A CA 1
ATOM 2208 C C . TYR A 1 280 ? 6.902 -3.516 36.158 1.00 56.53 280 TYR A C 1
ATOM 2210 O O . TYR A 1 280 ? 8.092 -3.253 36.333 1.00 56.53 280 TYR A O 1
ATOM 2218 N N . GLN A 1 281 ? 6.531 -4.664 35.589 1.00 61.41 281 GLN A N 1
ATOM 2219 C CA . GLN A 1 281 ? 7.461 -5.657 35.066 1.00 61.41 281 GLN A CA 1
ATOM 2220 C C . GLN A 1 281 ? 7.055 -6.033 33.647 1.00 61.41 281 GLN A C 1
ATOM 2222 O O . GLN A 1 281 ? 5.874 -6.182 33.326 1.00 61.41 281 GLN A O 1
ATOM 2227 N N . ALA A 1 282 ? 8.066 -6.180 32.794 1.00 64.56 282 ALA A N 1
ATOM 2228 C CA . ALA A 1 282 ? 7.894 -6.779 31.485 1.00 64.56 282 ALA A CA 1
ATOM 2229 C C . ALA A 1 282 ? 7.811 -8.298 31.660 1.00 64.56 282 ALA A C 1
ATOM 2231 O O . ALA A 1 282 ? 8.787 -8.919 32.083 1.00 64.56 282 ALA A O 1
ATOM 2232 N N . VAL A 1 283 ? 6.668 -8.877 31.313 1.00 74.25 283 VAL A N 1
ATOM 2233 C CA . VAL A 1 283 ? 6.450 -10.329 31.286 1.00 74.25 283 VAL A CA 1
ATOM 2234 C C . VAL A 1 283 ? 6.276 -10.786 29.844 1.00 74.25 283 VAL A C 1
ATOM 2236 O O . VAL A 1 283 ? 6.058 -9.973 28.943 1.00 74.25 283 VAL A O 1
ATOM 2239 N N . THR A 1 284 ? 6.395 -12.081 29.586 1.00 78.00 284 THR A N 1
ATOM 2240 C CA . THR A 1 284 ? 6.009 -12.618 28.276 1.00 78.00 284 THR A CA 1
ATOM 2241 C C . THR A 1 284 ? 4.491 -12.573 28.107 1.00 78.00 284 THR A C 1
ATOM 2243 O O . THR A 1 284 ? 3.734 -12.617 29.079 1.00 78.00 284 THR A O 1
ATOM 2246 N N . ALA A 1 285 ? 4.021 -12.506 26.864 1.00 75.19 285 ALA A N 1
ATOM 2247 C CA . ALA A 1 285 ? 2.592 -12.534 26.576 1.00 75.19 285 ALA A CA 1
ATOM 2248 C C . ALA A 1 285 ? 1.909 -13.813 27.086 1.00 75.19 285 ALA A C 1
ATOM 2250 O O . ALA A 1 285 ? 0.783 -13.760 27.580 1.00 75.19 285 ALA A O 1
ATOM 2251 N N . ALA A 1 286 ? 2.604 -14.950 27.010 1.00 73.06 286 ALA A N 1
ATOM 2252 C CA . ALA A 1 286 ? 2.137 -16.216 27.564 1.00 73.06 286 ALA A CA 1
ATOM 2253 C C . ALA A 1 286 ? 1.959 -16.157 29.094 1.00 73.06 286 ALA A C 1
ATOM 2255 O O . ALA A 1 286 ? 0.927 -16.590 29.608 1.00 73.06 286 ALA A O 1
ATOM 2256 N N . GLU A 1 287 ? 2.922 -15.580 29.818 1.00 75.00 287 GLU A N 1
ATOM 2257 C CA . GLU A 1 287 ? 2.827 -15.380 31.272 1.00 75.00 287 GLU A CA 1
ATOM 2258 C C . GLU A 1 287 ? 1.694 -14.413 31.632 1.00 75.00 287 GLU A C 1
ATOM 2260 O O . GLU A 1 287 ? 0.902 -14.704 32.525 1.00 75.00 287 GLU A O 1
ATOM 2265 N N . ALA A 1 288 ? 1.562 -13.299 30.906 1.00 72.06 288 ALA A N 1
ATOM 2266 C CA . ALA A 1 288 ? 0.481 -12.335 31.110 1.00 72.06 288 ALA A CA 1
ATOM 2267 C C . ALA A 1 288 ? -0.904 -12.985 30.962 1.00 72.06 288 ALA A C 1
ATOM 2269 O O . ALA A 1 288 ? -1.766 -12.813 31.826 1.00 72.06 288 ALA A O 1
ATOM 2270 N N . ALA A 1 289 ? -1.098 -13.784 29.907 1.00 69.88 289 ALA A N 1
ATOM 2271 C CA . ALA A 1 289 ? -2.339 -14.519 29.687 1.00 69.88 289 ALA A CA 1
ATOM 2272 C C . ALA A 1 289 ? -2.636 -15.487 30.848 1.00 69.88 289 ALA A C 1
ATOM 2274 O O . ALA A 1 289 ? -3.760 -15.519 31.350 1.00 69.88 289 ALA A O 1
ATOM 2275 N N . ALA A 1 290 ? -1.632 -16.216 31.345 1.00 70.19 290 ALA A N 1
ATOM 2276 C CA . ALA A 1 290 ? -1.801 -17.124 32.480 1.00 70.19 290 ALA A CA 1
ATOM 2277 C C . ALA A 1 290 ? -2.202 -16.394 33.777 1.00 70.19 290 ALA A C 1
ATOM 2279 O O . ALA A 1 290 ? -3.047 -16.886 34.525 1.00 70.19 290 ALA A O 1
ATOM 2280 N N . VAL A 1 291 ? -1.651 -15.202 34.037 1.00 66.50 291 VAL A N 1
ATOM 2281 C CA . VAL A 1 291 ? -2.010 -14.429 35.237 1.00 66.50 291 VAL A CA 1
ATOM 2282 C C . VAL A 1 291 ? -3.442 -13.893 35.163 1.00 66.50 291 VAL A C 1
ATOM 2284 O O . VAL A 1 291 ? -4.166 -13.968 36.156 1.00 66.50 291 VAL A O 1
ATOM 2287 N N . THR A 1 292 ? -3.892 -13.426 33.992 1.00 59.47 292 THR A N 1
ATOM 2288 C CA . THR A 1 292 ? -5.279 -12.948 33.822 1.00 59.47 292 THR A CA 1
ATOM 2289 C C . THR A 1 292 ? -6.327 -14.033 34.079 1.00 59.47 292 THR A C 1
ATOM 2291 O O . THR A 1 292 ? -7.375 -13.739 34.651 1.00 59.47 292 THR A O 1
ATOM 2294 N N . VAL A 1 293 ? -6.031 -15.294 33.742 1.00 56.62 293 VAL A N 1
ATOM 2295 C CA . VAL A 1 293 ? -6.915 -16.441 34.018 1.00 56.62 293 VAL A CA 1
ATOM 2296 C C . VAL A 1 293 ? -7.016 -16.724 35.522 1.00 56.62 293 VAL A C 1
ATOM 2298 O O . VAL A 1 293 ? -8.094 -17.044 36.013 1.00 56.62 293 VAL A O 1
ATOM 2301 N N . ASN A 1 294 ? -5.925 -16.536 36.267 1.00 52.53 294 ASN A N 1
ATOM 2302 C CA . ASN A 1 294 ? -5.874 -16.778 37.713 1.00 52.53 294 ASN A CA 1
ATOM 2303 C C . ASN A 1 294 ? -6.417 -15.614 38.565 1.00 52.53 294 ASN A C 1
ATOM 2305 O O . ASN A 1 294 ? -6.548 -15.759 39.775 1.00 52.53 294 ASN A O 1
ATOM 2309 N N . SER A 1 295 ? -6.719 -14.458 37.961 1.00 53.97 295 SER A N 1
ATOM 2310 C CA . SER A 1 295 ? -7.306 -13.290 38.643 1.00 53.97 295 SER A CA 1
ATOM 2311 C C . SER A 1 295 ? -8.831 -13.181 38.496 1.00 53.97 295 SER A C 1
ATOM 2313 O O . SER A 1 295 ? -9.409 -12.186 38.931 1.00 53.97 295 SER A O 1
ATOM 2315 N N . VAL A 1 296 ? -9.503 -14.174 37.895 1.00 38.56 296 VAL A N 1
ATOM 2316 C CA . VAL A 1 296 ? -10.974 -14.260 37.908 1.00 38.56 296 VAL A CA 1
ATOM 2317 C C . VAL A 1 296 ? -11.415 -14.628 39.333 1.00 38.56 296 VAL A C 1
ATOM 2319 O O . VAL A 1 296 ? -11.065 -15.717 39.788 1.00 38.56 296 VAL A O 1
ATOM 2322 N N . PRO A 1 297 ? -12.156 -13.769 40.061 1.00 39.44 297 PRO A N 1
ATOM 2323 C CA . PRO A 1 297 ? -12.640 -14.120 41.387 1.00 39.44 297 PRO A CA 1
ATOM 2324 C C . PRO A 1 297 ? -13.636 -15.274 41.261 1.00 39.44 297 PRO A C 1
ATOM 2326 O O . PRO A 1 297 ? -14.565 -15.216 40.451 1.00 39.44 297 PRO A O 1
ATOM 2329 N N . GLU A 1 298 ? -13.442 -16.314 42.067 1.00 40.91 298 GLU A N 1
ATOM 2330 C CA . GLU A 1 298 ? -14.447 -17.349 42.302 1.00 40.91 298 GLU A CA 1
ATOM 2331 C C . GLU A 1 298 ? -15.775 -16.663 42.686 1.00 40.91 298 GLU A C 1
ATOM 2333 O O . GLU A 1 298 ? -15.754 -15.717 43.480 1.00 40.91 298 GLU A O 1
ATOM 2338 N N . PRO A 1 299 ? -16.924 -17.046 42.092 1.00 38.00 299 PRO A N 1
ATOM 2339 C CA . PRO A 1 299 ? -18.188 -16.376 42.369 1.00 38.00 299 PRO A CA 1
ATOM 2340 C C . PRO A 1 299 ? -18.481 -16.444 43.867 1.00 38.00 299 PRO A C 1
ATOM 2342 O O . PRO A 1 299 ? -18.478 -17.531 44.447 1.00 38.00 299 PRO A O 1
ATOM 2345 N N . GLU A 1 300 ? -18.734 -15.283 44.481 1.00 42.62 300 GLU A N 1
ATOM 2346 C CA . GLU A 1 300 ? -19.035 -15.205 45.908 1.00 42.62 300 GLU A CA 1
ATOM 2347 C C . GLU A 1 300 ? -20.134 -16.216 46.281 1.00 42.62 300 GLU A C 1
ATOM 2349 O O . GLU A 1 300 ? -21.146 -16.329 45.571 1.00 42.62 300 GLU A O 1
ATOM 2354 N N . PRO A 1 301 ? -19.967 -16.971 47.384 1.00 42.47 301 PRO A N 1
ATOM 2355 C CA . PRO A 1 301 ? -20.983 -17.906 47.828 1.00 42.47 301 PRO A CA 1
ATOM 2356 C C . PRO A 1 301 ? -22.278 -17.135 48.086 1.00 42.47 301 PRO A C 1
ATOM 2358 O O . PRO A 1 301 ? -22.299 -16.170 48.850 1.00 42.47 301 PRO A O 1
ATOM 2361 N N . LYS A 1 302 ? -23.363 -17.567 47.426 1.00 43.94 302 LYS A N 1
ATOM 2362 C CA . LYS A 1 302 ? -24.694 -16.955 47.543 1.00 43.94 302 LYS A CA 1
ATOM 2363 C C . LYS A 1 302 ? -25.015 -16.673 49.019 1.00 43.94 302 LYS A C 1
ATOM 2365 O O . LYS A 1 302 ? -24.874 -17.589 49.837 1.00 43.94 302 LYS A O 1
ATOM 2370 N N . PRO A 1 303 ? -25.477 -15.460 49.375 1.00 44.44 303 PRO A N 1
ATOM 2371 C CA . PRO A 1 303 ? -25.845 -15.164 50.749 1.00 44.44 303 PRO A CA 1
ATOM 2372 C C . PRO A 1 303 ? -26.947 -16.130 51.189 1.00 44.44 303 PRO A C 1
ATOM 2374 O O . PRO A 1 303 ? -27.955 -16.302 50.497 1.00 44.44 303 PRO A O 1
ATOM 2377 N N . LYS A 1 304 ? -26.729 -16.789 52.333 1.00 48.59 304 LYS A N 1
ATOM 2378 C CA . LYS A 1 304 ? -27.739 -17.638 52.974 1.00 48.59 304 LYS A CA 1
ATOM 2379 C C . LYS A 1 304 ? -29.029 -16.820 53.162 1.00 48.59 304 LYS A C 1
ATOM 2381 O O . LYS A 1 304 ? -28.931 -15.636 53.501 1.00 48.59 304 LYS A O 1
ATOM 2386 N N . PRO A 1 305 ? -30.218 -17.413 52.952 1.00 44.41 305 PRO A N 1
ATOM 2387 C CA . PRO A 1 305 ? -31.467 -16.720 53.229 1.00 44.41 305 PRO A CA 1
ATOM 2388 C C . PRO A 1 305 ? -31.458 -16.257 54.687 1.00 44.41 305 PRO A C 1
ATOM 2390 O O . PRO A 1 305 ? -31.167 -17.047 55.582 1.00 44.41 305 PRO A O 1
ATOM 2393 N N . LYS A 1 306 ? -31.714 -14.963 54.909 1.00 43.03 306 LYS A N 1
ATOM 2394 C CA . LYS A 1 306 ? -31.894 -14.411 56.253 1.00 43.03 306 LYS A CA 1
ATOM 2395 C C . LYS A 1 306 ? -33.092 -15.106 56.895 1.00 43.03 306 LYS A C 1
ATOM 2397 O O . LYS A 1 306 ? -34.171 -15.114 56.302 1.00 43.03 306 LYS A O 1
ATOM 2402 N N . ASP A 1 307 ? -32.887 -15.655 58.087 1.00 46.28 307 ASP A N 1
ATOM 2403 C CA . ASP A 1 307 ? -33.972 -16.153 58.926 1.00 46.28 307 ASP A CA 1
ATOM 2404 C C . ASP A 1 307 ? -35.016 -15.040 59.144 1.00 46.28 307 ASP A C 1
ATOM 2406 O O . ASP A 1 307 ? -34.649 -13.861 59.257 1.00 46.28 307 ASP A O 1
ATOM 2410 N N . PRO A 1 308 ? -36.319 -15.373 59.159 1.00 45.34 308 PRO A N 1
ATOM 2411 C CA . PRO A 1 308 ? -37.365 -14.389 59.393 1.00 45.34 308 PRO A CA 1
ATOM 2412 C C . PRO A 1 308 ? -37.206 -13.753 60.784 1.00 45.34 308 PRO A C 1
ATOM 2414 O O . PRO A 1 308 ? -36.736 -14.410 61.717 1.00 45.34 308 PRO A O 1
ATOM 2417 N N . PRO A 1 309 ? -37.585 -12.473 60.943 1.00 43.84 309 PRO A N 1
ATOM 2418 C CA . PRO A 1 309 ? -37.373 -11.754 62.187 1.00 43.84 309 PRO A CA 1
ATOM 2419 C C . PRO A 1 309 ? -38.164 -12.395 63.332 1.00 43.84 309 PRO A C 1
ATOM 2421 O O . PRO A 1 309 ? -39.360 -12.674 63.217 1.00 43.84 309 PRO A O 1
ATOM 2424 N N . VAL A 1 310 ? -37.457 -12.598 64.444 1.00 40.72 310 VAL A N 1
ATOM 2425 C CA . VAL A 1 310 ? -37.993 -13.007 65.743 1.00 40.72 310 VAL A CA 1
ATOM 2426 C C . VAL A 1 310 ? -39.108 -12.042 66.145 1.00 40.72 310 VAL A C 1
ATOM 2428 O O . VAL A 1 310 ? -38.917 -10.828 66.175 1.00 40.72 310 VAL A O 1
ATOM 2431 N N . SER A 1 311 ? -40.291 -12.593 66.405 1.00 41.22 311 SER A N 1
ATOM 2432 C CA . SER A 1 311 ? -41.450 -11.858 66.909 1.00 41.22 311 SER A CA 1
ATOM 2433 C C . SER A 1 311 ? -41.285 -11.645 68.414 1.00 41.22 311 SER A C 1
ATOM 2435 O O . SER A 1 311 ? -41.204 -12.624 69.154 1.00 41.22 311 SER A O 1
ATOM 2437 N N . ASP A 1 312 ? -41.227 -10.390 68.859 1.00 37.91 312 ASP A N 1
ATOM 2438 C CA . ASP A 1 312 ? -41.255 -10.054 70.287 1.00 37.91 312 ASP A CA 1
ATOM 2439 C C . ASP A 1 312 ? -42.672 -10.241 70.876 1.00 37.91 312 ASP A C 1
ATOM 2441 O O . ASP A 1 312 ? -43.664 -9.986 70.180 1.00 37.91 312 ASP A O 1
ATOM 2445 N N . PRO A 1 313 ? -42.808 -10.671 72.146 1.00 45.47 313 PRO A N 1
ATOM 2446 C CA . PRO A 1 313 ? -44.081 -11.055 72.738 1.00 45.47 313 PRO A CA 1
ATOM 2447 C C . PRO A 1 313 ? -44.648 -9.938 73.627 1.00 45.47 313 PRO A C 1
ATOM 2449 O O . PRO A 1 313 ? -44.123 -9.697 74.706 1.00 45.47 313 PRO A O 1
ATOM 2452 N N . ALA A 1 314 ? -45.745 -9.292 73.222 1.00 39.47 314 ALA A N 1
ATOM 2453 C CA . ALA A 1 314 ? -46.712 -8.669 74.141 1.00 39.47 314 ALA A CA 1
ATOM 2454 C C . ALA A 1 314 ? -47.893 -8.055 73.372 1.00 39.47 314 ALA A C 1
ATOM 2456 O O . ALA A 1 314 ? -47.827 -6.918 72.912 1.00 39.47 314 ALA A O 1
ATOM 2457 N N . ALA A 1 315 ? -49.002 -8.784 73.283 1.00 37.72 315 ALA A N 1
ATOM 2458 C CA . ALA A 1 315 ? -50.327 -8.187 73.144 1.00 37.72 315 ALA A CA 1
ATOM 2459 C C . ALA A 1 315 ? -51.359 -9.171 73.703 1.00 37.72 315 ALA A C 1
ATOM 2461 O O . ALA A 1 315 ? -51.614 -10.227 73.125 1.00 37.72 315 ALA A O 1
ATOM 2462 N N . GLU A 1 316 ? -51.906 -8.839 74.870 1.00 41.69 316 GLU A N 1
ATOM 2463 C CA . GLU A 1 316 ? -53.028 -9.545 75.483 1.00 41.69 316 GLU A CA 1
ATOM 2464 C C . GLU A 1 316 ? -54.281 -9.504 74.581 1.00 41.69 316 GLU A C 1
ATOM 2466 O O . GLU A 1 316 ? -54.494 -8.533 73.846 1.00 41.69 316 GLU A O 1
ATOM 2471 N N . PRO A 1 317 ? -55.142 -10.536 74.629 1.00 40.72 317 PRO A N 1
ATOM 2472 C CA . PRO A 1 317 ? -56.302 -10.637 73.755 1.00 40.72 317 PRO A CA 1
ATOM 2473 C C . PRO A 1 317 ? -57.463 -9.765 74.258 1.00 40.72 317 PRO A C 1
ATOM 2475 O O . PRO A 1 317 ? -58.088 -10.061 75.274 1.00 40.72 317 PRO A O 1
ATOM 2478 N N . SER A 1 318 ? -57.813 -8.721 73.500 1.00 40.16 318 SER A N 1
ATOM 2479 C CA . SER A 1 318 ? -59.101 -8.035 73.651 1.00 40.16 318 SER A CA 1
ATOM 2480 C C . SER A 1 318 ? -60.214 -8.803 72.928 1.00 40.16 318 SER A C 1
ATOM 2482 O O . SER A 1 318 ? -60.191 -9.007 71.717 1.00 40.16 318 SER A O 1
ATOM 2484 N N . THR A 1 319 ? -61.180 -9.230 73.733 1.00 44.59 319 THR A N 1
ATOM 2485 C CA . THR A 1 319 ? -62.475 -9.871 73.464 1.00 44.59 319 THR A CA 1
ATOM 2486 C C . THR A 1 319 ? -63.183 -9.427 72.167 1.00 44.59 319 THR A C 1
ATOM 2488 O O . THR A 1 319 ? -63.256 -8.227 71.897 1.00 44.59 319 THR A O 1
ATOM 2491 N N . PRO A 1 320 ? -63.802 -10.341 71.389 1.00 42.72 320 PRO A N 1
ATOM 2492 C CA . PRO A 1 320 ? -64.499 -9.976 70.158 1.00 42.72 320 PRO A CA 1
ATOM 2493 C C . PRO A 1 320 ? -65.890 -9.379 70.428 1.00 42.72 320 PRO A C 1
ATOM 2495 O O . PRO A 1 320 ? -66.711 -9.943 71.156 1.00 42.72 320 PRO A O 1
ATOM 2498 N N . ALA A 1 321 ? -66.172 -8.246 69.782 1.00 43.38 321 ALA A N 1
ATOM 2499 C CA . ALA A 1 321 ? -67.489 -7.624 69.752 1.00 43.38 321 ALA A CA 1
ATOM 2500 C C . ALA A 1 321 ? -68.480 -8.440 68.896 1.00 43.38 321 ALA A C 1
ATOM 2502 O O . ALA A 1 321 ? -68.191 -8.875 67.783 1.00 43.38 321 ALA A O 1
ATOM 2503 N N . ARG A 1 322 ? -69.673 -8.634 69.459 1.00 46.94 322 ARG A N 1
ATOM 2504 C CA . ARG A 1 322 ? -70.832 -9.370 68.933 1.00 46.94 322 ARG A CA 1
ATOM 2505 C C . ARG A 1 322 ? -71.378 -8.751 67.628 1.00 46.94 322 ARG A C 1
ATOM 2507 O O . ARG A 1 322 ? -71.581 -7.538 67.601 1.00 46.94 322 ARG A O 1
ATOM 2514 N N . PRO A 1 323 ? -71.720 -9.538 66.588 1.00 54.84 323 PRO A N 1
ATOM 2515 C CA . PRO A 1 323 ? -72.352 -9.004 65.382 1.00 54.84 323 PRO A CA 1
ATOM 2516 C C . PRO A 1 323 ? -73.849 -8.694 65.604 1.00 54.84 323 PRO A C 1
ATOM 2518 O O . PRO A 1 323 ? -74.516 -9.384 66.388 1.00 54.84 323 PRO A O 1
ATOM 2521 N N . PRO A 1 324 ? -74.410 -7.676 64.923 1.00 49.69 324 PRO A N 1
ATOM 2522 C CA . PRO A 1 324 ? -75.821 -7.334 65.032 1.00 49.69 324 PRO A CA 1
ATOM 2523 C C . PRO A 1 324 ? -76.708 -8.318 64.255 1.00 49.69 324 PRO A C 1
ATOM 2525 O O . PRO A 1 324 ? -76.410 -8.728 63.135 1.00 49.69 324 PRO A O 1
ATOM 2528 N N . ARG A 1 325 ? -77.836 -8.676 64.880 1.00 43.59 325 ARG A N 1
ATOM 2529 C CA . ARG A 1 325 ? -78.925 -9.487 64.319 1.00 43.59 325 ARG A CA 1
ATOM 2530 C C . ARG A 1 325 ? -79.484 -8.847 63.044 1.00 43.59 325 ARG A C 1
ATOM 2532 O O . ARG A 1 325 ? -80.045 -7.757 63.122 1.00 43.59 325 ARG A O 1
ATOM 2539 N N . GLN A 1 326 ? -79.465 -9.571 61.928 1.00 49.84 326 GLN A N 1
ATOM 2540 C CA . GLN A 1 326 ? -80.392 -9.317 60.826 1.00 49.84 326 GLN A CA 1
ATOM 2541 C C . GLN A 1 326 ? -81.644 -10.183 61.008 1.00 49.84 326 GLN A C 1
ATOM 2543 O O . GLN A 1 326 ? -81.562 -11.396 61.193 1.00 49.84 326 GLN A O 1
ATOM 2548 N N . ARG A 1 327 ? -82.804 -9.517 61.041 1.00 44.62 327 ARG A N 1
ATOM 2549 C CA . ARG A 1 327 ? -84.134 -10.131 61.001 1.00 44.62 327 ARG A CA 1
ATOM 2550 C C . ARG A 1 327 ? -84.445 -10.509 59.556 1.00 44.62 327 ARG A C 1
ATOM 2552 O O . ARG A 1 327 ? -84.312 -9.677 58.669 1.00 44.62 327 ARG A O 1
ATOM 2559 N N . SER A 1 328 ? -84.894 -11.738 59.366 1.00 43.50 328 SER A N 1
ATOM 2560 C CA . SER A 1 328 ? -85.534 -12.231 58.153 1.00 43.50 328 SER A CA 1
ATOM 2561 C C . SER A 1 328 ? -86.948 -11.661 58.001 1.00 43.50 328 SER A C 1
ATOM 2563 O O . SER A 1 328 ? -87.750 -11.784 58.932 1.00 43.50 328 SER A O 1
ATOM 2565 N N . ALA A 1 329 ? -87.228 -11.091 56.830 1.00 47.28 329 ALA A N 1
ATOM 2566 C CA . ALA A 1 329 ? -88.508 -11.110 56.120 1.00 47.28 329 ALA A CA 1
ATOM 2567 C C . ALA A 1 329 ? -88.224 -10.806 54.643 1.00 47.28 329 ALA A C 1
ATOM 2569 O O . ALA A 1 329 ? -87.484 -9.826 54.400 1.00 47.28 329 ALA A O 1
#

Organism: NCBI:txid155417

InterPro domains:
  IPR025676 Clr5 domain [PF14420] (8-57)

Mean predicted aligned error: 18.17 Å

Foldseek 3Di:
DDPDDLVVLCVVCVVVLLCCVAPVVDDLVVVQVVCVVVVRHDDSVVSVVVCVVLQRDNADDLVRLLVVVQVCVVQVVVVHHDWDAHSNRTDDPVRSVVNNVVRPDQQLLNLLVVVDPDPQDDDPDDQLQQQDLLLLQDPVCCVVCVDCPDLVVQLVSLCVQPPDPDPCPSSQLSVLCVVRDDDSVLSSSVSSVLSCQLVVVDDLQPDLSSVVSVVVSVVVVCVRPVDPLVSLLVVPDPSSQSSLQSNLLSCLQNVVVVSVVSSVVSPHDQQDWHQRPVPRDTGGSVVSNVVVVVPPDDPPDPDDPDDPDDDDDDDDDDDDDDDDDDDDD

pLDDT: mean 70.03, std 15.63, range [34.12, 91.25]